Protein 1G2Q (pdb70)

GO terms:
  GO:0003999 adenine phosphoribosyltransferase activity (F, IDA)
  GO:0005634 nucleus (C, HDA)
  GO:0005737 cytoplasm (C, HDA)
  GO:0006168 adenine salvage (P, IMP)
  GO:0005515 protein binding (F, IPI)

CATH classification: 3.40.50.2020

Nearest PDB structures (foldseek):
  5vjn-assembly1_A  TM=9.675E-01  e=9.429E-33  Saccharomyces cerevisiae
  6fd6-assembly1_B  TM=9.262E-01  e=2.656E-20  Homo sapiens
  5znq-assembly1_B  TM=9.348E-01  e=4.347E-19  Yersinia pseudotuberculosis IP 32953
  4lza-assembly1_B  TM=9.382E-01  e=9.419E-19  Thermoanaerobacter pseudethanolicus ATCC 33223
  6hgq-assembly1_B  TM=9.095E-01  e=1.609E-18  Homo sapiens

InterPro domains:
  IPR000836 Phosphoribosyltransferase domain [PF00156] (33-151)
  IPR000836 Phosphoribosyltransferase domain [cd06223] (59-132)
  IPR005764 Adenine phosphoribosyl transferase [MF_00004] (10-180)
  IPR005764 Adenine phosphoribosyl transferase [TIGR01090] (10-179)
  IPR029057 Phosphoribosyltransferase-like [G3DSA:3.40.50.2020] (1-187)
  IPR029057 Phosphoribosyltransferase-like [SSF53271] (7-175)
  IPR050054 Uracil phosphoribosyltransferase/Adenine phosphoribosyltransferase [PTHR32315] (6-181)

Secondary structure (DSSP, 8-state):
-HHHHHHHHHHHH-EEETT-SSTT--EEE-HHHHHSHHHHHHHHHHHHHHHHHH-TTS---EEEEETTTHHHHHHHHHHHHT-EEEEEEETT-S-SSEEEEEEE-SS-EEEEEEETTSS-TT-EEEEEEEEESS-HHHHHHHHHHHHTT-EEEEEEEEEE---SS-----SS-EEE--/-HHHHHHHHHHHH-EEETT-SSTT--EEE-HHHHHSHHHHHHHHHHHHHHHHHH-TTS---EEEEETTTHHHHHHHHHHHHT-EEEEEEETTSS-SSEEEEEEE-SSSEEEEEEETTSS-TT-EEEEEEEEESS-HHHHHHHHHHHHTT-EEEEEEEEEE---SS-----SS-EEE--

Solvent-accessible surface area: 15739 Å² total; per-residue (Å²): 173,83,37,53,54,49,21,112,70,0,126,148,22,30,94,96,46,94,91,40,75,57,159,51,5,89,4,35,4,3,10,24,0,1,57,71,39,40,30,1,69,62,0,1,42,0,0,53,64,18,4,100,138,42,33,91,164,61,155,22,36,30,0,0,0,4,26,8,56,0,2,3,0,0,1,7,0,0,30,46,46,42,18,3,0,0,3,1,21,70,32,67,65,10,3,31,130,20,46,114,6,66,46,144,96,111,206,36,65,52,71,18,12,0,6,82,130,3,6,82,75,47,10,28,0,0,0,0,17,1,24,1,16,29,6,2,35,2,27,1,0,14,88,0,1,122,70,8,121,12,74,40,32,15,3,0,1,0,7,108,21,101,48,101,138,56,94,42,176,34,143,14,82,55,40,40,17,60,184,88,38,62,57,59,17,100,71,0,121,128,24,32,90,86,52,87,88,42,73,60,151,48,3,88,4,33,3,4,11,23,0,0,54,66,33,28,26,0,88,57,0,9,58,0,0,56,59,21,2,77,127,43,34,102,169,67,156,21,36,32,0,0,0,3,35,10,59,0,1,3,0,0,2,11,0,0,33,44,43,47,19,3,0,1,3,2,16,88,34,62,73,8,2,35,125,19,47,119,5,56,46,121,79,116,187,57,54,49,86,22,20,0,8,84,127,3,5,82,68,49,10,29,0,0,0,0,16,1,23,20,16,24,8,5,37,3,28,3,0,14,94,0,1,123,72,9,124,6,76,41,33,16,3,0,0,0,8,92,21,97,39,108,120,49,185,43,185,40,149,18,84,70,42,42,15,62

Structure (mmCIF, N/CA/C/O backbone):
data_1G2Q
#
_entry.id   1G2Q
#
_cell.length_a   42.661
_cell.length_b   45.767
_cell.length_c   53.883
_cell.angle_alpha   95.694
_cell.angle_beta   108.403
_cell.angle_gamma   109.585
#
_symmetry.space_group_name_H-M   'P 1'
#
loop_
_entity.id
_entity.type
_entity.pdbx_description
1 polymer 'ADENINE PHOSPHORIBOSYLTRANSFERASE 1'
2 water water
#
loop_
_atom_site.group_PDB
_atom_site.id
_atom_site.type_symbol
_atom_site.label_atom_id
_atom_site.label_alt_id
_atom_site.label_comp_id
_atom_site.label_asym_id
_atom_site.label_entity_id
_atom_site.label_seq_id
_atom_site.pdbx_PDB_ins_code
_atom_site.Cartn_x
_atom_site.Cartn_y
_atom_site.Cartn_z
_atom_site.occupancy
_atom_site.B_iso_or_equiv
_atom_site.auth_seq_id
_atom_site.auth_comp_id
_atom_site.auth_asym_id
_atom_site.auth_atom_id
_atom_site.pdbx_PDB_model_num
ATOM 1 N N . MET A 1 1 ? -8.518 -12.709 24.917 1.00 21.11 1 MET A N 1
ATOM 2 C CA . MET A 1 1 ? -8.861 -11.299 24.790 1.00 21.06 1 MET A CA 1
ATOM 3 C C . MET A 1 1 ? -8.959 -11.080 23.277 1.00 20.27 1 MET A C 1
ATOM 4 O O . MET A 1 1 ? -8.177 -11.648 22.517 1.00 19.33 1 MET A O 1
ATOM 9 N N . PRO A 1 2 ? -9.920 -10.262 22.819 1.00 19.55 2 PRO A N 1
ATOM 10 C CA . PRO A 1 2 ? -10.063 -10.024 21.380 1.00 19.23 2 PRO A CA 1
ATOM 11 C C . PRO A 1 2 ? -8.767 -9.794 20.603 1.00 18.57 2 PRO A C 1
ATOM 12 O O . PRO A 1 2 ? -8.498 -10.491 19.623 1.00 18.39 2 PRO A O 1
ATOM 16 N N . ILE A 1 3 ? -7.957 -8.835 21.039 1.00 18.06 3 ILE A N 1
ATOM 17 C CA . ILE A 1 3 ? -6.714 -8.546 20.332 1.00 17.71 3 ILE A CA 1
ATOM 18 C C . ILE A 1 3 ? -5.746 -9.733 20.366 1.00 17.79 3 ILE A C 1
ATOM 19 O O . ILE A 1 3 ? -4.925 -9.903 19.465 1.00 17.68 3 ILE A O 1
ATOM 24 N N . ALA A 1 4 ? -5.857 -10.564 21.397 1.00 17.53 4 ALA A N 1
ATOM 25 C CA . ALA A 1 4 ? -5.003 -11.740 21.512 1.00 17.78 4 ALA A CA 1
ATOM 26 C C . ALA A 1 4 ? -5.434 -12.774 20.472 1.00 17.85 4 ALA A C 1
ATOM 27 O O . ALA A 1 4 ? -4.594 -13.440 19.863 1.00 17.99 4 ALA A O 1
ATOM 29 N N . SER A 1 5 ? -6.744 -12.898 20.272 1.00 18.22 5 SER A N 1
ATOM 30 C CA . SER A 1 5 ? -7.285 -13.838 19.293 1.00 19.35 5 SER A CA 1
ATOM 31 C C . SER A 1 5 ? -6.847 -13.435 17.891 1.00 18.94 5 SER A C 1
ATOM 32 O O . SER A 1 5 ? -6.414 -14.272 17.105 1.00 19.51 5 SER A O 1
ATOM 35 N N . TYR A 1 6 ? -6.974 -12.149 17.583 1.00 18.68 6 TYR A N 1
ATOM 36 C CA . TYR A 1 6 ? -6.576 -11.642 16.273 1.00 18.42 6 TYR A CA 1
ATOM 37 C C . TYR A 1 6 ? -5.098 -11.924 16.015 1.00 18.56 6 TYR A C 1
ATOM 38 O O . TYR A 1 6 ? -4.727 -12.458 14.968 1.00 17.64 6 TYR A O 1
ATOM 47 N N . ALA A 1 7 ? -4.254 -11.553 16.971 1.00 17.69 7 ALA A N 1
ATOM 48 C CA . ALA A 1 7 ? -2.815 -11.744 16.833 1.00 18.61 7 ALA A CA 1
ATOM 49 C C . ALA A 1 7 ? -2.4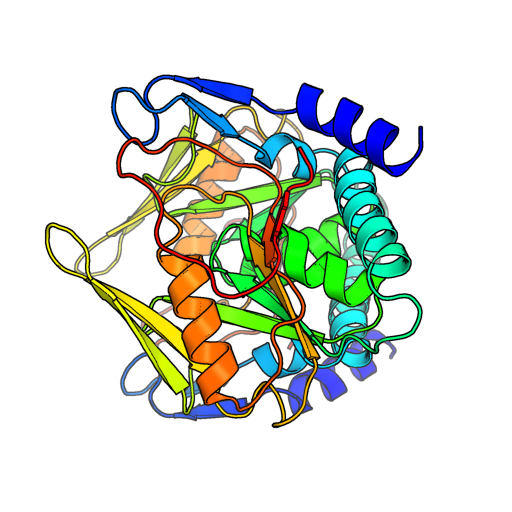17 -13.200 16.613 1.00 19.54 7 ALA A C 1
ATOM 50 O O . ALA A 1 7 ? -1.572 -13.500 15.766 1.00 19.23 7 ALA A O 1
ATOM 52 N N . GLN A 1 8 ? -3.017 -14.110 17.370 1.00 20.33 8 GLN A N 1
ATOM 53 C CA . GLN A 1 8 ? -2.672 -15.514 17.219 1.00 21.58 8 GLN A CA 1
ATOM 54 C C . GLN A 1 8 ? -3.042 -16.029 15.830 1.00 21.14 8 GLN A C 1
ATOM 55 O O . GLN A 1 8 ? -2.274 -16.764 15.215 1.00 21.84 8 GLN A O 1
ATOM 61 N N . GLU A 1 9 ? -4.207 -15.632 15.327 1.00 20.69 9 GLU A N 1
ATOM 62 C CA . GLU A 1 9 ? -4.643 -16.086 14.011 1.00 20.43 9 GLU A CA 1
ATOM 63 C C . GLU A 1 9 ? -3.799 -15.469 12.899 1.00 19.88 9 GLU A C 1
ATOM 64 O O . GLU A 1 9 ? -3.485 -16.125 11.905 1.00 19.88 9 GLU A O 1
ATOM 70 N N . LEU A 1 10 ? -3.425 -14.208 13.068 1.00 18.33 10 LEU A N 1
ATOM 71 C CA . LEU A 1 10 ? -2.613 -13.532 12.065 1.00 17.89 10 LEU A CA 1
ATOM 72 C C . LEU A 1 10 ? -1.206 -14.117 12.017 1.00 18.18 10 LEU A C 1
ATOM 73 O O . LEU A 1 10 ? -0.604 -14.225 10.947 1.00 17.44 10 LEU A O 1
ATOM 78 N N . LYS A 1 11 ? -0.682 -14.510 13.174 1.00 18.59 11 LYS A N 1
ATOM 79 C CA . LYS A 1 11 ? 0.658 -15.080 13.227 1.00 19.50 11 LYS A CA 1
ATOM 80 C C . LYS A 1 11 ? 0.727 -16.388 12.443 1.00 19.36 11 LYS A C 1
ATOM 81 O O . LYS A 1 11 ? 1.729 -16.678 11.790 1.00 19.07 11 LYS A O 1
ATOM 87 N N . LEU A 1 12 ? -0.349 -17.165 12.501 1.00 19.53 12 LEU A N 1
ATOM 88 C CA . LEU A 1 12 ? -0.415 -18.444 11.801 1.00 19.87 12 LEU A CA 1
ATOM 89 C C . LEU A 1 12 ? -0.467 -18.285 10.285 1.00 19.52 12 LEU A C 1
ATOM 90 O O . LEU A 1 12 ? -0.162 -19.223 9.547 1.00 19.94 12 LEU A O 1
ATOM 95 N N . ALA A 1 13 ? -0.856 -17.098 9.824 1.00 18.45 13 ALA A N 1
ATOM 96 C CA . ALA A 1 13 ? -0.944 -16.825 8.392 1.00 18.12 13 ALA A CA 1
ATOM 97 C C . ALA A 1 13 ? 0.409 -16.431 7.798 1.00 17.79 13 ALA A C 1
ATOM 98 O O . ALA A 1 13 ? 0.588 -16.453 6.580 1.00 17.49 13 ALA A O 1
ATOM 100 N N . LEU A 1 14 ? 1.361 -16.075 8.656 1.00 17.41 14 LEU A N 1
ATOM 101 C CA . LEU A 1 14 ? 2.692 -15.686 8.199 1.00 17.47 14 LEU A CA 1
ATOM 102 C C . LEU A 1 14 ? 3.434 -16.878 7.604 1.00 17.77 14 LEU A C 1
ATOM 103 O O . LEU A 1 14 ? 3.232 -18.015 8.020 1.00 18.37 14 LEU A O 1
ATOM 108 N N . HIS A 1 15 ? 4.293 -16.611 6.626 1.00 17.85 15 HIS A N 1
ATOM 109 C CA . HIS A 1 15 ? 5.071 -17.662 5.982 1.00 18.02 15 HIS A CA 1
ATOM 110 C C . HIS A 1 15 ? 6.555 -17.334 6.171 1.00 17.75 15 HIS A C 1
ATOM 111 O O . HIS A 1 15 ? 6.988 -16.218 5.895 1.00 16.46 15 HIS A O 1
ATOM 118 N N . GLN A 1 16 ? 7.326 -18.307 6.650 1.00 18.04 16 GLN A N 1
ATOM 119 C CA . GLN A 1 16 ? 8.757 -18.115 6.898 1.00 18.27 16 GLN A CA 1
ATOM 120 C C . GLN A 1 16 ? 9.642 -18.380 5.693 1.00 18.06 16 GLN A C 1
ATOM 121 O O . GLN A 1 16 ? 9.403 -19.319 4.931 1.00 18.09 16 GLN A O 1
ATOM 127 N N . TYR A 1 17 ? 10.684 -17.566 5.551 1.00 17.21 17 TYR A N 1
ATOM 128 C CA . TYR A 1 17 ? 11.638 -17.712 4.459 1.00 17.12 17 TYR A CA 1
ATOM 129 C C . TYR A 1 17 ? 13.060 -17.475 4.943 1.00 17.29 17 TYR A C 1
ATOM 130 O O . TYR A 1 17 ? 13.476 -16.338 5.165 1.00 18.31 17 TYR A O 1
ATOM 139 N N . PRO A 1 18 ? 13.828 -18.554 5.120 1.00 16.77 18 PRO A N 1
ATOM 140 C CA . PRO A 1 18 ? 15.210 -18.422 5.581 1.00 17.12 18 PRO A CA 1
ATOM 141 C C . PRO A 1 18 ? 16.073 -17.635 4.601 1.00 17.19 18 PRO A C 1
ATOM 142 O O . PRO A 1 18 ? 15.860 -17.681 3.387 1.00 17.63 18 PRO A O 1
ATOM 146 N N . ASN A 1 19 ? 17.045 -16.908 5.138 1.00 17.21 19 ASN A N 1
ATOM 147 C CA . ASN A 1 19 ? 17.985 -16.148 4.330 1.00 17.79 19 ASN A CA 1
ATOM 148 C C . ASN A 1 19 ? 17.371 -15.185 3.322 1.00 17.55 19 ASN A C 1
ATOM 149 O O . ASN A 1 19 ? 17.764 -15.158 2.157 1.00 17.30 19 ASN A O 1
ATOM 154 N N . PHE A 1 20 ? 16.414 -14.390 3.784 1.00 18.06 20 PHE A N 1
ATOM 155 C CA . PHE A 1 20 ? 15.749 -13.403 2.941 1.00 18.79 20 PHE A CA 1
ATOM 156 C C . PHE A 1 20 ? 15.510 -12.163 3.800 1.00 19.19 20 PHE A C 1
ATOM 157 O O . PHE A 1 20 ? 15.039 -12.273 4.930 1.00 19.30 20 PHE A O 1
ATOM 165 N N . PRO A 1 21 ? 15.805 -10.965 3.270 1.00 20.47 21 PRO A N 1
ATOM 166 C CA . PRO A 1 21 ? 16.339 -10.662 1.937 1.00 21.15 21 PRO A CA 1
ATOM 167 C C . PRO A 1 21 ? 17.819 -10.981 1.732 1.00 21.80 21 PRO A C 1
ATOM 168 O O . PRO A 1 21 ? 18.325 -10.891 0.612 1.00 22.95 21 PRO A O 1
ATOM 172 N N . SER A 1 22 ? 18.514 -11.334 2.808 1.00 22.27 22 SER A N 1
ATOM 173 C CA . SER A 1 22 ? 19.929 -11.667 2.714 1.00 22.32 22 SER A CA 1
ATOM 174 C C . SER A 1 22 ? 20.282 -12.801 3.672 1.00 22.22 22 SER A C 1
ATOM 175 O O . SER A 1 22 ? 19.528 -13.108 4.593 1.00 21.97 22 SER A O 1
ATOM 178 N N . GLU A 1 23 ? 21.438 -13.416 3.449 1.00 23.78 23 GLU A N 1
ATOM 179 C CA . GLU A 1 23 ? 21.887 -14.537 4.268 1.00 23.78 23 GLU A CA 1
ATOM 180 C C . GLU A 1 23 ? 21.881 -14.259 5.771 1.00 23.53 23 GLU A C 1
ATOM 181 O O . GLU A 1 23 ? 22.398 -13.239 6.229 1.00 22.88 23 GLU A O 1
ATOM 187 N N . GLY A 1 24 ? 21.280 -15.173 6.528 1.00 22.06 24 GLY A N 1
ATOM 188 C CA . GLY A 1 24 ? 21.217 -15.033 7.973 1.00 21.84 24 GLY A CA 1
ATOM 189 C C . GLY A 1 24 ? 19.928 -14.445 8.519 1.00 21.48 24 GLY A C 1
ATOM 190 O O . GLY A 1 24 ? 19.628 -14.591 9.703 1.00 22.31 24 GLY A O 1
ATOM 191 N N . ILE A 1 25 ? 19.155 -13.783 7.665 1.00 21.12 25 ILE A N 1
ATOM 192 C CA . ILE A 1 25 ? 17.903 -13.176 8.102 1.00 20.64 25 ILE A CA 1
ATOM 193 C C . ILE A 1 25 ? 16.709 -14.107 7.903 1.00 20.16 25 ILE A C 1
ATOM 194 O O . ILE A 1 25 ? 16.475 -14.595 6.798 1.00 20.43 25 ILE A O 1
ATOM 199 N N . LEU A 1 26 ? 15.965 -14.361 8.976 1.00 19.76 26 LEU A N 1
ATOM 200 C CA . LEU A 1 26 ? 14.783 -15.212 8.887 1.00 18.98 26 LEU A CA 1
ATOM 201 C C . LEU A 1 26 ? 13.586 -14.297 8.654 1.00 18.55 26 LEU A C 1
ATOM 202 O O . LEU A 1 26 ? 13.144 -13.587 9.558 1.00 19.15 26 LEU A O 1
ATOM 207 N N . PHE A 1 27 ? 13.068 -14.327 7.433 1.00 17.35 27 PHE A N 1
ATOM 208 C CA . PHE A 1 27 ? 11.952 -13.474 7.045 1.00 16.39 27 PHE A CA 1
ATOM 209 C C . PHE A 1 27 ? 10.586 -14.072 7.352 1.00 16.20 27 PHE A C 1
ATOM 210 O O . PHE A 1 27 ? 10.413 -15.291 7.360 1.00 16.64 27 PHE A O 1
ATOM 218 N N . GLU A 1 28 ? 9.622 -13.193 7.613 1.00 15.16 28 GLU A N 1
ATOM 219 C CA . GLU A 1 28 ? 8.240 -13.586 7.861 1.00 15.00 28 GLU A CA 1
ATOM 220 C C . GLU A 1 28 ? 7.401 -12.747 6.899 1.00 14.65 28 GLU A C 1
ATOM 221 O O . GLU A 1 28 ? 7.387 -11.522 6.977 1.00 14.87 28 GLU A O 1
ATOM 227 N N . ASP A 1 29 ? 6.717 -13.423 5.981 1.00 13.26 29 ASP A N 1
ATOM 228 C CA . ASP A 1 29 ? 5.892 -12.767 4.967 1.00 12.98 29 ASP A CA 1
ATOM 229 C C . ASP A 1 29 ? 4.446 -12.597 5.417 1.00 12.43 29 ASP A C 1
ATOM 230 O O . ASP A 1 29 ? 3.761 -13.590 5.687 1.00 12.25 29 ASP A O 1
ATOM 235 N N . PHE A 1 30 ? 3.981 -11.347 5.497 1.00 12.33 30 PHE A N 1
ATOM 236 C CA . PHE A 1 30 ? 2.607 -11.092 5.917 1.00 11.88 30 PHE A CA 1
ATOM 237 C C . PHE A 1 30 ? 1.622 -10.995 4.753 1.00 11.79 30 PHE A C 1
ATOM 238 O O . PHE A 1 30 ? 0.427 -10.826 4.959 1.00 12.10 30 PHE A O 1
ATOM 246 N N . LEU A 1 31 ? 2.117 -11.134 3.528 1.00 12.02 31 LEU A N 1
ATOM 247 C CA . LEU A 1 31 ? 1.237 -11.022 2.370 1.00 11.29 31 LEU A CA 1
ATOM 248 C C . LEU A 1 31 ? 0.028 -11.964 2.345 1.00 12.11 31 LEU A C 1
ATOM 249 O O . LEU A 1 31 ? -1.029 -11.584 1.847 1.00 12.16 31 LEU A O 1
ATOM 254 N N . PRO A 1 32 ? 0.152 -13.197 2.882 1.00 12.20 32 PRO A N 1
ATOM 255 C CA . PRO A 1 32 ? -1.030 -14.069 2.849 1.00 12.31 32 PRO A CA 1
ATOM 256 C C . PRO A 1 32 ? -2.246 -13.454 3.560 1.00 12.85 32 PRO A C 1
ATOM 257 O O . PRO A 1 32 ? -3.398 -13.774 3.246 1.00 13.32 32 PRO A O 1
ATOM 261 N N . ILE A 1 33 ? -1.991 -12.572 4.518 1.00 12.71 33 ILE A N 1
ATOM 262 C CA . ILE A 1 33 ? -3.076 -11.928 5.250 1.00 13.27 33 ILE A CA 1
ATOM 263 C C . ILE A 1 33 ? -4.001 -11.138 4.316 1.00 12.99 33 ILE A C 1
ATOM 264 O O . ILE A 1 33 ? -5.223 -11.192 4.445 1.00 13.66 33 ILE A O 1
ATOM 269 N N . PHE A 1 34 ? -3.419 -10.416 3.364 1.00 12.93 34 PHE A N 1
ATOM 270 C CA . PHE A 1 34 ? -4.218 -9.605 2.451 1.00 12.51 34 PHE A CA 1
ATOM 271 C C . PHE A 1 34 ? -5.010 -10.399 1.423 1.00 13.32 34 PHE A C 1
ATOM 272 O O . PHE A 1 34 ? -5.953 -9.878 0.822 1.00 13.50 34 PHE A O 1
ATOM 280 N N . ARG A 1 35 ? -4.625 -11.656 1.225 1.00 13.20 35 ARG A N 1
ATOM 281 C CA . ARG A 1 35 ? -5.302 -12.526 0.264 1.00 15.02 35 ARG A CA 1
ATOM 282 C C . ARG A 1 35 ? -6.672 -12.964 0.756 1.00 15.44 35 ARG A C 1
ATOM 283 O O . ARG A 1 35 ? -7.521 -13.374 -0.040 1.00 15.25 35 ARG A O 1
ATOM 291 N N . ASN A 1 36 ? -6.876 -12.889 2.068 1.00 15.97 36 ASN A N 1
ATOM 292 C CA . ASN A 1 36 ? -8.128 -13.301 2.698 1.00 16.72 36 ASN A CA 1
ATOM 293 C C . ASN A 1 36 ? -8.768 -12.093 3.380 1.00 16.48 36 ASN A C 1
ATOM 294 O O . ASN A 1 36 ? -8.255 -11.601 4.381 1.00 16.20 36 ASN A O 1
ATOM 299 N N . PRO A 1 37 ? -9.900 -11.601 2.846 1.00 16.51 37 PRO A N 1
ATOM 300 C CA . PRO A 1 37 ? -10.560 -10.436 3.446 1.00 16.63 37 PRO A CA 1
ATOM 301 C C . PRO A 1 37 ? -10.905 -10.585 4.923 1.00 17.05 37 PRO A C 1
ATOM 302 O O . PRO A 1 37 ? -10.879 -9.610 5.674 1.00 16.22 37 PRO A O 1
ATOM 306 N N . GLY A 1 38 ? -11.226 -11.804 5.338 1.00 17.16 38 GLY A N 1
ATOM 307 C CA . GLY A 1 38 ? -11.541 -12.031 6.734 1.00 17.10 38 GLY A CA 1
ATOM 308 C C . GLY A 1 38 ? -10.328 -11.784 7.616 1.00 16.77 38 GLY A C 1
ATOM 309 O O . GLY A 1 38 ? -10.440 -11.179 8.684 1.00 17.33 38 GLY A O 1
ATOM 310 N N . LEU A 1 39 ? -9.164 -12.255 7.175 1.00 16.82 39 LEU A N 1
ATOM 311 C CA . LEU A 1 39 ? -7.924 -12.068 7.930 1.00 16.93 39 LEU A CA 1
ATOM 312 C C . LEU A 1 39 ? -7.474 -10.613 7.867 1.00 16.25 39 LEU A C 1
ATOM 313 O O . LEU A 1 39 ? -7.053 -10.032 8.873 1.00 15.45 39 LEU A O 1
ATOM 318 N N . PHE A 1 40 ? -7.554 -10.029 6.676 1.00 15.36 40 PHE A N 1
ATOM 319 C CA . PHE A 1 40 ? -7.162 -8.640 6.478 1.00 15.20 40 PHE A CA 1
ATOM 320 C C . PHE A 1 40 ? -7.959 -7.767 7.451 1.00 15.10 40 PHE A C 1
ATOM 321 O O . PHE A 1 40 ? -7.396 -6.914 8.137 1.00 14.29 40 PHE A O 1
ATOM 329 N N . GLN A 1 41 ? -9.268 -7.991 7.539 1.00 15.36 41 GLN A N 1
ATOM 330 C CA . GLN A 1 41 ? -10.074 -7.190 8.450 1.00 16.36 41 GLN A CA 1
ATOM 331 C C . GLN A 1 41 ? -9.637 -7.377 9.906 1.00 16.57 41 GLN A C 1
ATOM 332 O O . GLN A 1 41 ? -9.688 -6.433 10.695 1.00 16.91 41 GLN A O 1
ATOM 338 N N . LYS A 1 42 ? -9.192 -8.580 10.266 1.00 17.09 42 LYS A N 1
ATOM 339 C CA . LYS A 1 42 ? -8.740 -8.822 11.637 1.00 16.93 42 LYS A CA 1
ATOM 340 C C . LYS A 1 42 ? -7.466 -8.031 11.935 1.00 16.66 42 LYS A C 1
ATOM 341 O O . LYS A 1 42 ? -7.239 -7.624 13.067 1.00 17.33 42 LYS A O 1
ATOM 347 N N . LEU A 1 43 ? -6.634 -7.821 10.917 1.00 15.65 43 LEU A N 1
ATOM 348 C CA . LEU A 1 43 ? -5.407 -7.044 11.089 1.00 15.29 43 LEU A CA 1
ATOM 349 C C . LEU A 1 43 ? -5.801 -5.602 11.409 1.00 15.07 43 LEU A C 1
ATOM 350 O O . LEU A 1 43 ? -5.238 -4.972 12.305 1.00 14.77 43 LEU A O 1
ATOM 355 N N . ILE A 1 44 ? -6.770 -5.083 10.659 1.00 14.54 44 ILE A N 1
ATOM 356 C CA . ILE A 1 44 ? -7.247 -3.724 10.865 1.00 14.72 44 ILE A CA 1
ATOM 357 C C . ILE A 1 44 ? -7.900 -3.604 12.238 1.00 15.27 44 ILE A C 1
ATOM 358 O O . ILE A 1 44 ? -7.647 -2.648 12.962 1.00 14.78 44 ILE A O 1
ATOM 363 N N . ASP A 1 45 ? -8.729 -4.580 12.597 1.00 16.09 45 ASP A N 1
ATOM 364 C CA . ASP A 1 45 ? -9.399 -4.545 13.894 1.00 16.57 45 ASP A CA 1
ATOM 365 C C . ASP A 1 45 ? -8.389 -4.596 15.034 1.00 16.33 45 ASP A C 1
ATOM 366 O O . ASP A 1 45 ? -8.591 -3.978 16.083 1.00 16.15 45 ASP A O 1
ATOM 371 N N . ALA A 1 46 ? -7.304 -5.338 14.841 1.00 15.66 46 ALA A N 1
ATOM 372 C CA . ALA A 1 46 ? -6.282 -5.437 15.874 1.00 15.60 46 ALA A CA 1
ATOM 373 C C . ALA A 1 46 ? -5.623 -4.082 16.118 1.00 15.67 46 ALA A C 1
ATOM 374 O O . ALA A 1 46 ? -5.436 -3.670 17.262 1.00 16.00 46 ALA A O 1
ATOM 376 N N . PHE A 1 47 ? -5.262 -3.381 15.048 1.00 15.47 47 PHE A N 1
ATOM 377 C CA . PHE A 1 47 ? -4.637 -2.078 15.215 1.00 15.36 47 PHE A CA 1
ATOM 378 C C . PHE A 1 47 ? -5.629 -1.058 15.768 1.00 15.93 47 PHE A C 1
ATOM 379 O O . PHE A 1 47 ? -5.249 -0.173 16.532 1.00 15.55 47 PHE A O 1
ATOM 387 N N . LYS A 1 48 ? -6.895 -1.179 15.383 1.00 16.96 48 LYS A N 1
ATOM 388 C CA . LYS A 1 48 ? -7.915 -0.261 15.873 1.00 18.04 48 LYS A CA 1
ATOM 389 C C . LYS A 1 48 ? -8.081 -0.453 17.373 1.00 18.36 48 LYS A C 1
ATOM 390 O O . LYS A 1 48 ? -8.145 0.514 18.129 1.00 18.62 48 LYS A O 1
ATOM 396 N N . LEU A 1 49 ? -8.128 -1.710 17.800 1.00 18.69 49 LEU A N 1
ATOM 397 C CA . LEU A 1 49 ? -8.289 -2.023 19.215 1.00 19.13 49 LEU A CA 1
ATOM 398 C C . LEU A 1 49 ? -7.118 -1.433 20.001 1.00 18.78 49 LEU A C 1
ATOM 399 O O . LEU A 1 49 ? -7.309 -0.857 21.074 1.00 19.31 49 LEU A O 1
ATOM 404 N N . HIS A 1 50 ? -5.907 -1.562 19.468 1.00 18.23 50 HIS A N 1
ATOM 405 C CA . HIS A 1 50 ? -4.741 -1.018 20.148 1.00 18.14 50 HIS A CA 1
ATOM 406 C C . HIS A 1 50 ? -4.808 0.497 20.299 1.00 18.64 50 HIS A C 1
ATOM 407 O O . HIS A 1 50 ? -4.588 1.030 21.382 1.00 18.24 50 HIS A O 1
ATOM 414 N N . LEU A 1 51 ? -5.095 1.191 19.203 1.00 18.90 51 LEU A N 1
ATOM 415 C CA . LEU A 1 51 ? -5.157 2.645 19.239 1.00 19.79 51 LEU A CA 1
ATOM 416 C C . LEU A 1 51 ? -6.283 3.185 20.112 1.00 20.74 51 LEU A C 1
ATOM 417 O O . LEU A 1 51 ? -6.145 4.245 20.720 1.00 21.01 51 LEU A O 1
ATOM 422 N N . GLU A 1 52 ? -7.394 2.460 20.177 1.00 21.51 52 GLU A N 1
ATOM 423 C CA . GLU A 1 52 ? -8.524 2.901 20.987 1.00 23.22 52 GLU A CA 1
ATOM 424 C C . GLU A 1 52 ? -8.169 2.820 22.466 1.00 23.40 52 GLU A C 1
ATOM 425 O O . GLU A 1 52 ? -8.664 3.602 23.280 1.00 23.46 52 GLU A O 1
ATOM 431 N N . GLU A 1 53 ? -7.295 1.881 22.804 1.00 23.37 53 GLU A N 1
ATOM 432 C CA . GLU A 1 53 ? -6.867 1.697 24.183 1.00 23.86 53 GLU A CA 1
ATOM 433 C C . GLU A 1 53 ? -5.700 2.620 24.515 1.00 23.27 53 GLU A C 1
ATOM 434 O O . GLU A 1 53 ? -5.608 3.144 25.620 1.00 23.44 53 GLU A O 1
ATOM 440 N N . ALA A 1 54 ? -4.816 2.827 23.544 1.00 22.02 54 ALA A N 1
ATOM 441 C CA . ALA A 1 54 ? -3.636 3.659 23.740 1.00 21.53 54 ALA A CA 1
ATOM 442 C C . ALA A 1 54 ? -3.889 5.165 23.716 1.00 21.25 54 ALA A C 1
ATOM 443 O O . ALA A 1 54 ? -3.196 5.921 24.398 1.00 21.45 54 ALA A O 1
ATOM 445 N N . PHE A 1 55 ? -4.871 5.606 22.937 1.00 21.31 55 PHE A N 1
ATOM 446 C CA . PHE A 1 55 ? -5.163 7.033 22.840 1.00 21.96 55 PHE A CA 1
ATOM 447 C C . PHE A 1 55 ? -6.653 7.350 22.927 1.00 23.30 55 PHE A C 1
ATOM 448 O O . PHE A 1 55 ? -7.247 7.884 21.992 1.00 23.65 55 PHE A O 1
ATOM 456 N N . PRO A 1 56 ? -7.274 7.038 24.074 1.00 24.32 56 PRO A N 1
ATOM 457 C CA . PRO A 1 56 ? -8.700 7.277 24.313 1.00 25.48 56 PRO A CA 1
ATOM 458 C C . PRO A 1 56 ? -9.085 8.752 24.260 1.00 26.23 56 PRO A C 1
ATOM 459 O O . PRO A 1 56 ? -10.090 9.117 23.651 1.00 26.82 56 PRO A O 1
ATOM 463 N N . GLU A 1 57 ? -8.280 9.590 24.904 1.00 27.49 57 GLU A N 1
ATOM 464 C CA . GLU A 1 57 ? -8.546 11.022 24.961 1.00 28.71 57 GLU A CA 1
ATOM 465 C C . GLU A 1 57 ? -7.595 11.836 24.088 1.00 28.46 57 GLU A C 1
ATOM 466 O O . GLU A 1 57 ? -7.309 12.997 24.386 1.00 28.75 57 GLU A O 1
ATOM 472 N N . VAL A 1 58 ? -7.104 11.229 23.014 1.00 28.06 58 VAL A N 1
ATOM 473 C CA . VAL A 1 58 ? -6.192 11.919 22.109 1.00 27.29 58 VAL A CA 1
ATOM 474 C C . VAL A 1 58 ? -6.654 11.722 20.673 1.00 26.57 58 VAL A C 1
ATOM 475 O O . VAL A 1 58 ? -6.828 10.592 20.218 1.00 26.78 58 VAL A O 1
ATOM 479 N N . LYS A 1 59 ? -6.854 12.826 19.963 1.00 25.58 59 LYS A N 1
ATOM 480 C CA . LYS A 1 59 ? -7.302 12.767 18.578 1.00 24.47 59 LYS A CA 1
ATOM 481 C C . LYS A 1 59 ? -6.158 12.426 17.632 1.00 23.11 59 LYS A C 1
ATOM 482 O O . LYS A 1 59 ? -5.100 13.048 17.675 1.00 23.21 59 LYS A O 1
ATOM 488 N N . ILE A 1 60 ? -6.366 11.420 16.792 1.00 21.30 60 ILE A N 1
ATOM 489 C CA . ILE A 1 60 ? -5.353 11.039 15.816 1.00 19.89 60 ILE A CA 1
ATOM 490 C C . ILE A 1 60 ? -5.772 11.718 14.520 1.00 18.82 60 ILE A C 1
ATOM 491 O O . ILE A 1 60 ? -6.908 11.567 14.081 1.00 19.04 60 ILE A O 1
ATOM 496 N N . ASP A 1 61 ? -4.858 12.468 13.913 1.00 17.92 61 ASP A N 1
ATOM 497 C CA . ASP A 1 61 ? -5.173 13.178 12.680 1.00 16.80 61 ASP A CA 1
ATOM 498 C C . ASP A 1 61 ? -4.747 12.437 11.419 1.00 16.09 61 ASP A C 1
ATOM 499 O O . ASP A 1 61 ? -5.466 12.452 10.415 1.00 15.08 61 ASP A O 1
ATOM 504 N N . TYR A 1 62 ? -3.587 11.791 11.473 1.00 15.17 62 TYR A N 1
ATOM 505 C CA . TYR A 1 62 ? -3.081 11.057 10.320 1.00 15.05 62 TYR A CA 1
ATOM 506 C C . TYR A 1 62 ? -2.304 9.801 10.635 1.00 14.91 62 TYR A C 1
ATOM 507 O O . TYR A 1 62 ? -1.667 9.676 11.679 1.00 15.01 62 TYR A O 1
ATOM 516 N N . ILE A 1 63 ? -2.362 8.873 9.687 1.00 13.78 63 ILE A N 1
ATOM 517 C CA . ILE A 1 63 ? -1.592 7.651 9.740 1.00 13.48 63 ILE A CA 1
ATOM 518 C C . ILE A 1 63 ? -0.546 7.933 8.666 1.00 12.73 63 ILE A C 1
ATOM 519 O O . ILE A 1 63 ? -0.895 8.313 7.543 1.00 13.37 63 ILE A O 1
ATOM 524 N N . VAL A 1 64 ? 0.727 7.797 9.013 1.00 12.44 64 VAL A N 1
ATOM 525 C CA . VAL A 1 64 ? 1.797 8.013 8.042 1.00 11.76 64 VAL A CA 1
ATOM 526 C C . VAL A 1 64 ? 2.394 6.644 7.753 1.00 11.55 64 VAL A C 1
ATOM 527 O O . VAL A 1 64 ? 2.926 5.989 8.648 1.00 11.68 64 VAL A O 1
ATOM 531 N N . GLY A 1 65 ? 2.293 6.197 6.501 1.00 11.34 65 GLY A N 1
ATOM 532 C CA . GLY A 1 65 ? 2.809 4.883 6.156 1.00 11.66 65 GLY A CA 1
ATOM 533 C C . GLY A 1 65 ? 4.109 4.906 5.383 1.00 11.97 65 GLY A C 1
ATOM 534 O O . GLY A 1 65 ? 4.304 5.768 4.528 1.00 11.69 65 GLY A O 1
ATOM 535 N N . LEU A 1 66 ? 5.000 3.963 5.680 1.00 12.42 66 LEU A N 1
ATOM 536 C CA . LEU A 1 66 ? 6.289 3.900 4.995 1.00 13.20 66 LEU A CA 1
ATOM 537 C C . LEU A 1 66 ? 6.227 3.054 3.719 1.00 13.05 66 LEU A C 1
ATOM 538 O O . LEU A 1 66 ? 5.603 1.988 3.702 1.00 12.75 66 LEU A O 1
ATOM 543 N N . GLU A 1 67 ? 6.865 3.539 2.654 1.00 15.87 67 GLU A N 1
ATOM 544 C CA . GLU A 1 67 ? 6.893 2.836 1.380 1.00 16.58 67 GLU A CA 1
ATOM 545 C C . GLU A 1 67 ? 7.701 1.546 1.513 1.00 16.71 67 GLU A C 1
ATOM 546 O O . GLU A 1 67 ? 8.811 1.567 2.039 1.00 18.31 67 GLU A O 1
ATOM 552 N N . SER A 1 68 ? 7.151 0.429 1.043 1.00 15.48 68 SER A N 1
ATOM 553 C CA . SER A 1 68 ? 5.832 0.403 0.430 1.00 15.77 68 SER A CA 1
ATOM 554 C C . SER A 1 68 ? 4.932 -0.599 1.161 1.00 14.13 68 SER A C 1
ATOM 555 O O . SER A 1 68 ? 3.726 -0.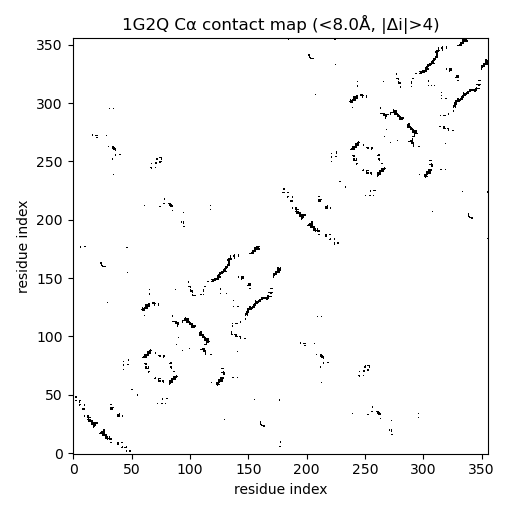648 0.935 1.00 12.58 68 SER A O 1
ATOM 558 N N . ARG A 1 69 ? 5.506 -1.380 2.077 1.00 13.21 69 ARG A N 1
ATOM 559 C CA . ARG A 1 69 ? 4.698 -2.341 2.827 1.00 12.34 69 ARG A CA 1
ATOM 560 C C . ARG A 1 69 ? 3.725 -1.635 3.769 1.00 12.17 69 ARG A C 1
ATOM 561 O O . ARG A 1 69 ? 2.648 -2.156 4.065 1.00 11.98 69 ARG A O 1
ATOM 569 N N . GLY A 1 70 ? 4.096 -0.440 4.222 1.00 11.81 70 GLY A N 1
ATOM 570 C CA . GLY A 1 70 ? 3.210 0.325 5.080 1.00 11.72 70 GLY A CA 1
ATOM 571 C C . GLY A 1 70 ? 2.010 0.830 4.286 1.00 11.93 70 GLY A C 1
ATOM 572 O O . GLY A 1 70 ? 0.985 1.203 4.856 1.00 12.13 70 GLY A O 1
ATOM 573 N N . PHE A 1 71 ? 2.150 0.860 2.961 1.00 11.14 71 PHE A N 1
ATOM 574 C CA . PHE A 1 71 ? 1.073 1.303 2.077 1.00 11.68 71 PHE A CA 1
ATOM 575 C C . PHE A 1 71 ? 0.001 0.232 1.964 1.00 11.71 71 PHE A C 1
ATOM 576 O O . PHE A 1 71 ? -1.128 0.522 1.581 1.00 12.04 71 PHE A O 1
ATOM 584 N N . LEU A 1 72 ? 0.361 -1.011 2.274 1.00 11.78 72 LEU A N 1
ATOM 585 C CA . LEU A 1 72 ? -0.581 -2.109 2.159 1.00 11.66 72 LEU A CA 1
ATOM 586 C C . LEU A 1 72 ? -1.708 -2.086 3.187 1.00 11.67 72 LEU A C 1
ATOM 587 O O . LEU A 1 72 ? -2.834 -2.465 2.875 1.00 11.90 72 LEU A O 1
ATOM 592 N N . PHE A 1 73 ? -1.425 -1.625 4.403 1.00 11.48 73 PHE A N 1
ATOM 593 C CA . PHE A 1 73 ? -2.469 -1.583 5.426 1.00 10.87 73 PHE A CA 1
ATOM 594 C C . PHE A 1 73 ? -2.679 -0.205 6.052 1.00 11.85 73 PHE A C 1
ATOM 595 O O . PHE A 1 73 ? -3.721 0.048 6.660 1.00 11.61 73 PHE A O 1
ATOM 603 N N . GLY A 1 74 ? -1.698 0.684 5.902 1.00 11.39 74 GLY A N 1
ATOM 604 C CA . GLY A 1 74 ? -1.810 2.016 6.477 1.00 11.46 74 GLY A CA 1
ATOM 605 C C . GLY A 1 74 ? -3.019 2.801 5.994 1.00 11.44 74 GLY A C 1
ATOM 606 O O . GLY A 1 74 ? -3.777 3.350 6.803 1.00 10.87 74 GLY A O 1
ATOM 607 N N . PRO A 1 75 ? -3.215 2.907 4.671 1.00 10.72 75 PRO A N 1
ATOM 608 C CA . PRO A 1 75 ? -4.371 3.650 4.158 1.00 10.81 75 PRO A CA 1
ATOM 609 C C . PRO A 1 75 ? -5.683 3.029 4.635 1.00 11.14 75 PRO A C 1
ATOM 610 O O . PRO A 1 75 ? -6.605 3.739 5.023 1.00 11.29 75 PRO A O 1
ATOM 614 N N . THR A 1 76 ? -5.751 1.698 4.608 1.00 11.46 76 THR A N 1
ATOM 615 C CA . THR A 1 76 ? -6.946 0.977 5.038 1.00 11.83 76 THR A CA 1
ATOM 616 C C . THR A 1 76 ? -7.259 1.296 6.502 1.00 11.64 76 THR A C 1
ATOM 617 O O . THR A 1 76 ? -8.404 1.583 6.855 1.00 11.80 76 THR A O 1
ATOM 621 N N . LEU A 1 77 ? -6.237 1.248 7.348 1.00 11.74 77 LEU A N 1
ATOM 622 C CA . LEU A 1 77 ? -6.410 1.559 8.763 1.00 11.85 77 LEU A CA 1
ATOM 623 C C . 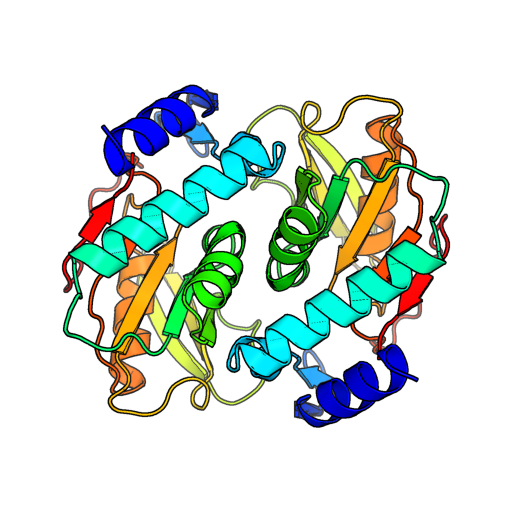LEU A 1 77 ? -6.885 3.000 8.928 1.00 12.56 77 LEU A C 1
ATOM 624 O O . LEU A 1 77 ? -7.782 3.282 9.723 1.00 12.74 77 LEU A O 1
ATOM 629 N N . ALA A 1 78 ? -6.283 3.908 8.165 1.00 12.21 78 ALA A N 1
ATOM 630 C CA . ALA A 1 78 ? -6.634 5.322 8.229 1.00 12.83 78 ALA A CA 1
ATOM 631 C C . ALA A 1 78 ? -8.113 5.532 7.936 1.00 13.49 78 ALA A C 1
ATOM 632 O O . ALA A 1 78 ? -8.821 6.186 8.703 1.00 13.54 78 ALA A O 1
ATOM 634 N N . LEU A 1 79 ? -8.578 4.973 6.825 1.00 13.40 79 LEU A N 1
ATOM 635 C CA . LEU A 1 79 ? -9.971 5.138 6.447 1.00 14.12 79 LEU A CA 1
ATOM 636 C C . LEU A 1 79 ? -10.889 4.505 7.486 1.00 14.59 79 LEU A C 1
ATOM 637 O O . LEU A 1 79 ? -11.954 5.051 7.787 1.00 15.21 79 LEU A O 1
ATOM 642 N N . ALA A 1 80 ? -10.480 3.369 8.045 1.00 14.81 80 ALA A N 1
ATOM 643 C CA . ALA A 1 80 ? -11.290 2.691 9.056 1.00 15.10 80 ALA A CA 1
ATOM 644 C C . ALA A 1 80 ? -11.417 3.538 10.322 1.00 16.00 80 ALA A C 1
ATOM 645 O O . ALA A 1 80 ? -12.435 3.486 11.013 1.00 16.70 80 ALA A O 1
ATOM 647 N N . LEU A 1 81 ? -10.378 4.310 10.624 1.00 16.48 81 LEU A N 1
ATOM 648 C CA . LEU A 1 81 ? -10.372 5.174 11.800 1.00 16.37 81 LEU A CA 1
ATOM 649 C C . LEU A 1 81 ? -11.030 6.511 11.504 1.00 16.81 81 LEU A C 1
ATOM 650 O O . LEU A 1 81 ? -11.344 7.273 12.419 1.00 17.54 81 LEU A O 1
ATOM 655 N N . GLY A 1 82 ? -11.214 6.802 10.222 1.00 16.48 82 GLY A N 1
ATOM 656 C CA . GLY A 1 82 ? -11.821 8.059 9.830 1.00 16.26 82 GLY A CA 1
ATOM 657 C C . GLY A 1 82 ? -10.828 9.203 9.878 1.00 15.89 82 GLY A C 1
ATOM 658 O O . GLY A 1 82 ? -11.202 10.348 10.147 1.00 16.37 82 GLY A O 1
ATOM 659 N N . VAL A 1 83 ? -9.561 8.896 9.612 1.00 15.00 83 VAL A N 1
ATOM 660 C CA . VAL A 1 83 ? -8.504 9.898 9.629 1.00 14.68 83 VAL A CA 1
ATOM 661 C C . VAL A 1 83 ? -7.779 9.908 8.288 1.00 14.01 83 VAL A C 1
ATOM 662 O O . VAL A 1 83 ? -8.024 9.050 7.440 1.00 14.77 83 VAL A O 1
ATOM 666 N N . GLY A 1 84 ? -6.894 10.879 8.094 1.00 13.57 84 GLY A N 1
ATOM 667 C CA . GLY A 1 84 ? -6.177 10.959 6.833 1.00 12.59 84 GLY A CA 1
ATOM 668 C C . GLY A 1 84 ? -4.963 10.055 6.769 1.00 12.00 84 GLY A C 1
ATOM 669 O O . GLY A 1 84 ? -4.493 9.557 7.791 1.00 12.51 84 GLY A O 1
ATOM 670 N N . PHE A 1 85 ? -4.474 9.825 5.553 1.00 11.36 85 PHE A N 1
ATOM 671 C CA . PHE A 1 85 ? -3.285 9.014 5.324 1.00 11.09 85 PHE A CA 1
ATOM 672 C C . PHE A 1 85 ? -2.292 9.800 4.481 1.00 11.19 85 PHE A C 1
ATOM 673 O O . PHE A 1 85 ? -2.668 10.431 3.490 1.00 12.43 85 PHE A O 1
ATOM 681 N N . VAL A 1 86 ? -1.025 9.737 4.876 1.00 10.74 86 VAL A N 1
ATOM 682 C CA . VAL A 1 86 ? 0.055 10.417 4.171 1.00 10.92 86 VAL A CA 1
ATOM 683 C C . VAL A 1 86 ? 1.237 9.466 4.029 1.00 10.74 86 VAL A C 1
ATOM 684 O O . VAL A 1 86 ? 1.660 8.839 5.002 1.00 11.03 86 VAL A O 1
ATOM 688 N N . PRO A 1 87 ? 1.791 9.350 2.817 1.00 10.85 87 PRO A N 1
ATOM 689 C CA . PRO A 1 87 ? 2.923 8.447 2.631 1.00 10.98 87 PRO A CA 1
ATOM 690 C C . PRO A 1 87 ? 4.292 9.095 2.790 1.00 11.21 87 PRO A C 1
ATOM 691 O O . PRO A 1 87 ? 4.464 10.284 2.527 1.00 11.03 87 PRO A O 1
ATOM 695 N N . VAL A 1 88 ? 5.253 8.298 3.236 1.00 12.07 88 VAL A N 1
ATOM 696 C CA . VAL A 1 88 ? 6.645 8.727 3.297 1.00 12.29 88 VAL A CA 1
ATOM 697 C C . VAL A 1 88 ? 7.195 7.867 2.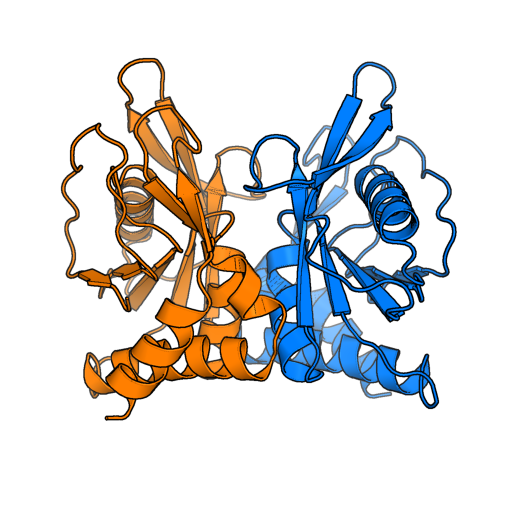163 1.00 13.18 88 VAL A C 1
ATOM 698 O O . VAL A 1 88 ? 6.926 6.661 2.109 1.00 13.35 88 VAL A O 1
ATOM 702 N N . ARG A 1 89 ? 7.923 8.474 1.238 1.00 13.56 89 ARG A N 1
ATOM 703 C CA . ARG A 1 89 ? 8.465 7.711 0.122 1.00 14.67 89 ARG A CA 1
ATOM 704 C C . ARG A 1 89 ? 9.962 7.831 0.008 1.00 15.33 89 ARG A C 1
ATOM 705 O O . ARG A 1 89 ? 10.577 8.712 0.603 1.00 15.20 89 ARG A O 1
ATOM 713 N N . LYS A 1 90 ? 10.550 6.934 -0.771 1.00 16.38 90 LYS A N 1
ATOM 714 C CA . LYS A 1 90 ? 11.976 7.001 -1.016 1.00 17.98 90 LYS A CA 1
ATOM 715 C C . LYS A 1 90 ? 12.104 8.289 -1.843 1.00 18.42 90 LYS A C 1
ATOM 716 O O . LYS A 1 90 ? 11.208 8.623 -2.623 1.00 18.21 90 LYS A O 1
ATOM 722 N N . ALA A 1 91 ? 13.195 9.023 -1.659 1.00 18.42 91 ALA A N 1
ATOM 723 C CA . ALA A 1 91 ? 13.402 10.287 -2.365 1.00 18.93 91 ALA A CA 1
ATOM 724 C C . ALA A 1 91 ? 13.311 10.221 -3.893 1.00 19.05 91 ALA A C 1
ATOM 725 O O . ALA A 1 91 ? 13.696 9.226 -4.509 1.00 20.14 91 ALA A O 1
ATOM 727 N N . GLY A 1 92 ? 12.795 11.296 -4.488 1.00 19.45 92 GLY A N 1
ATOM 728 C CA . GLY A 1 92 ? 12.677 11.386 -5.935 1.00 18.78 92 GLY A CA 1
ATOM 729 C C . GLY A 1 92 ? 11.390 10.857 -6.541 1.00 18.90 92 GLY A C 1
ATOM 730 O O . GLY A 1 92 ? 11.239 10.832 -7.764 1.00 19.89 92 GLY A O 1
ATOM 731 N N . LYS A 1 93 ? 10.451 10.446 -5.700 1.00 17.43 93 LYS A N 1
ATOM 732 C CA . LYS A 1 93 ? 9.194 9.900 -6.199 1.00 17.43 93 LYS A CA 1
ATOM 733 C C . LYS A 1 93 ? 8.004 10.834 -6.022 1.00 16.64 93 LYS A C 1
ATOM 734 O O . LYS A 1 93 ? 7.143 10.934 -6.899 1.00 17.26 93 LYS A O 1
ATOM 740 N N . LEU A 1 94 ? 7.959 11.514 -4.881 1.00 15.13 94 LEU A N 1
ATOM 741 C CA . LEU A 1 94 ? 6.872 12.432 -4.562 1.00 14.45 94 LEU A CA 1
ATOM 742 C C . LEU A 1 94 ? 6.938 13.755 -5.307 1.00 14.07 94 LEU A C 1
ATOM 743 O O . LEU A 1 94 ? 8.015 14.322 -5.492 1.00 14.84 94 LEU A O 1
ATOM 748 N N . PRO A 1 95 ? 5.778 14.266 -5.746 1.00 14.15 95 PRO A N 1
ATOM 749 C CA . PRO A 1 95 ? 5.743 15.545 -6.458 1.00 14.30 95 PRO A CA 1
ATOM 750 C C . PRO A 1 95 ? 5.549 16.651 -5.417 1.00 14.78 95 PRO A C 1
ATOM 751 O O . PRO A 1 95 ? 5.116 16.372 -4.296 1.00 14.88 95 PRO A O 1
ATOM 755 N N . GLY A 1 96 ? 5.864 17.892 -5.777 1.00 15.51 96 GLY A N 1
ATOM 756 C CA . GLY A 1 96 ? 5.680 18.994 -4.845 1.00 16.20 96 GLY A CA 1
ATOM 757 C C . GLY A 1 96 ? 6.833 19.222 -3.885 1.00 16.55 96 GLY A C 1
ATOM 758 O O . GLY A 1 96 ? 7.802 18.468 -3.871 1.00 16.98 96 GLY A O 1
ATOM 759 N N . GLU A 1 97 ? 6.731 20.274 -3.080 1.00 16.97 97 GLU A N 1
ATOM 760 C CA . GLU A 1 97 ? 7.779 20.581 -2.116 1.00 17.28 97 GLU A CA 1
ATOM 761 C C . GLU A 1 97 ? 7.772 19.498 -1.041 1.00 16.60 97 GLU A C 1
ATOM 762 O O . GLU A 1 97 ? 6.714 19.147 -0.509 1.00 16.04 97 GLU A O 1
ATOM 768 N N . CYS A 1 98 ? 8.956 18.976 -0.730 1.00 15.83 98 CYS A N 1
ATOM 769 C CA . CYS A 1 98 ? 9.103 17.919 0.266 1.00 15.90 98 CYS A CA 1
ATOM 770 C C . CYS A 1 98 ? 10.182 18.191 1.297 1.00 16.53 98 CYS A C 1
ATOM 771 O O . CYS A 1 98 ? 11.145 18.907 1.031 1.00 17.29 98 CYS A O 1
ATOM 774 N N . PHE A 1 99 ? 10.005 17.605 2.475 1.00 17.02 99 PHE A N 1
ATOM 775 C CA . PHE A 1 99 ? 11.011 17.687 3.518 1.00 17.28 99 PHE A CA 1
ATOM 776 C C . PHE A 1 99 ? 11.815 16.417 3.243 1.00 17.48 99 PHE A C 1
ATOM 777 O O . PHE A 1 99 ? 11.277 15.443 2.703 1.00 17.09 99 PHE A O 1
ATOM 785 N N . LYS A 1 100 ? 13.095 16.430 3.596 1.00 17.97 100 LYS A N 1
ATOM 786 C CA . LYS A 1 100 ? 13.963 15.282 3.365 1.00 19.07 1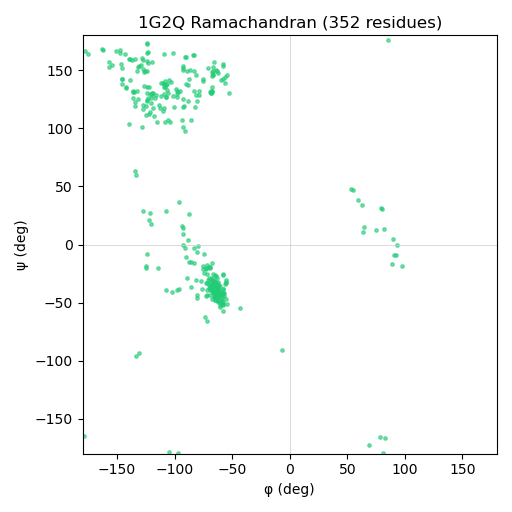00 LYS A CA 1
ATOM 787 C C . LYS A 1 100 ? 14.602 14.815 4.661 1.00 19.26 100 LYS A C 1
ATOM 788 O O . LYS A 1 100 ? 14.847 15.616 5.561 1.00 20.13 100 LYS A O 1
ATOM 794 N N . ALA A 1 101 ? 14.867 13.514 4.749 1.00 19.06 101 ALA A N 1
ATOM 795 C CA . ALA A 1 101 ? 15.512 12.925 5.920 1.00 19.11 101 ALA A CA 1
ATOM 796 C C . ALA A 1 101 ? 16.394 11.784 5.430 1.00 19.37 101 ALA A C 1
ATOM 797 O O . ALA A 1 101 ? 16.002 11.015 4.551 1.00 18.62 101 ALA A O 1
ATOM 799 N N . THR A 1 102 ? 17.587 11.678 5.999 1.00 20.51 102 THR A N 1
ATOM 800 C CA . THR A 1 102 ? 18.525 10.644 5.590 1.00 21.79 102 THR A CA 1
ATOM 801 C C . THR A 1 102 ? 18.737 9.550 6.625 1.00 22.24 102 THR A C 1
ATOM 802 O O . THR A 1 102 ? 18.811 9.811 7.830 1.00 22.43 102 THR A O 1
ATOM 806 N N . TYR A 1 103 ? 18.815 8.318 6.134 1.00 22.16 103 TYR A N 1
ATOM 807 C CA . TYR A 1 103 ? 19.073 7.156 6.971 1.00 22.77 103 TYR A CA 1
ATOM 808 C C . TYR A 1 103 ? 20.494 6.744 6.607 1.00 22.52 103 TYR A C 1
ATOM 809 O O . TYR A 1 103 ? 20.734 6.197 5.530 1.00 22.36 103 TYR A O 1
ATOM 818 N N . GLU A 1 104 ? 21.440 7.029 7.494 1.00 22.66 104 GLU A N 1
ATOM 819 C CA . GLU A 1 104 ? 22.827 6.671 7.242 1.00 22.87 104 GLU A CA 1
ATOM 820 C C . GLU A 1 104 ? 23.082 5.218 7.609 1.00 22.46 104 GLU A C 1
ATOM 821 O O . GLU A 1 104 ? 22.925 4.822 8.762 1.00 22.20 104 GLU A O 1
ATOM 827 N N . LYS A 1 105 ? 23.464 4.424 6.618 1.00 21.94 105 LYS A N 1
ATOM 828 C CA . LYS A 1 105 ? 23.767 3.021 6.850 1.00 22.01 105 LYS A CA 1
ATOM 829 C C . LYS A 1 105 ? 25.279 2.937 7.011 1.00 21.43 105 LYS A C 1
ATOM 830 O O . LYS A 1 105 ? 25.967 3.958 6.958 1.00 21.97 105 LYS A O 1
ATOM 836 N N . GLU A 1 106 ? 25.796 1.734 7.216 1.00 20.92 106 GLU A N 1
ATOM 837 C CA . GLU A 1 106 ? 27.232 1.559 7.387 1.00 20.84 106 GLU A CA 1
ATOM 838 C C . GLU A 1 106 ? 28.033 1.988 6.163 1.00 19.96 106 GLU A C 1
ATOM 839 O O . GLU A 1 106 ? 29.050 2.673 6.290 1.00 19.42 106 GLU A O 1
ATOM 845 N N . TYR A 1 107 ? 27.571 1.592 4.980 1.00 19.04 107 TYR A N 1
ATOM 846 C CA . TYR A 1 107 ? 28.288 1.901 3.746 1.00 18.59 107 TYR A CA 1
ATOM 847 C C . TYR A 1 107 ? 27.445 2.573 2.667 1.00 18.62 107 TYR A C 1
ATOM 848 O O . TYR A 1 107 ? 27.709 2.429 1.469 1.00 19.26 107 TYR A O 1
ATOM 857 N N . GLY A 1 108 ? 26.433 3.312 3.096 1.00 18.75 108 GLY A N 1
ATOM 858 C CA . GLY A 1 108 ? 25.571 3.996 2.153 1.00 19.34 108 GLY A CA 1
ATOM 859 C C . GLY A 1 108 ? 24.517 4.785 2.894 1.00 20.01 108 GLY A C 1
ATOM 860 O O . GLY A 1 108 ? 24.640 5.022 4.094 1.00 19.89 108 GLY A O 1
ATOM 861 N N . SER A 1 109 ? 23.481 5.203 2.179 1.00 20.22 109 SER A N 1
ATOM 862 C CA . SER A 1 109 ? 22.396 5.960 2.786 1.00 21.67 109 SER A CA 1
ATOM 863 C C . SER A 1 109 ? 21.115 5.844 1.980 1.00 21.80 109 SER A C 1
ATOM 864 O O . SER A 1 109 ? 21.146 5.624 0.770 1.00 21.79 109 SER A O 1
ATOM 867 N N . ASP A 1 110 ? 19.994 5.985 2.679 1.00 22.08 110 ASP A N 1
ATOM 868 C CA . ASP A 1 110 ? 18.660 5.942 2.085 1.00 22.34 110 ASP A CA 1
ATOM 869 C C . ASP A 1 110 ? 18.008 7.286 2.397 1.00 22.18 110 ASP A C 1
ATOM 870 O O . ASP A 1 110 ? 17.881 7.654 3.564 1.00 22.82 110 ASP A O 1
ATOM 875 N N . LEU A 1 111 ? 17.604 8.017 1.360 1.00 21.42 111 LEU A N 1
ATOM 876 C CA . LEU A 1 111 ? 16.967 9.322 1.535 1.00 20.89 111 LEU A CA 1
ATOM 877 C C . LEU A 1 111 ? 15.447 9.178 1.429 1.00 19.84 111 LEU A C 1
ATOM 878 O O . LEU A 1 111 ? 14.945 8.506 0.524 1.00 20.35 111 LEU A O 1
ATOM 883 N N . PHE A 1 112 ? 14.727 9.798 2.362 1.00 17.80 112 PHE A N 1
ATOM 884 C CA . PHE A 1 112 ? 13.266 9.747 2.381 1.00 16.54 112 PHE A CA 1
ATOM 885 C C . PHE A 1 112 ? 12.637 11.135 2.346 1.00 16.05 112 PHE A C 1
ATOM 886 O O . PHE A 1 112 ? 13.251 12.122 2.751 1.00 15.96 112 PHE A O 1
ATOM 894 N N . GLU A 1 113 ? 11.396 11.198 1.875 1.00 14.35 113 GLU A N 1
ATOM 895 C CA . GLU A 1 113 ? 10.680 12.465 1.770 1.00 14.01 113 GLU A CA 1
ATOM 896 C C . GLU A 1 113 ? 9.216 12.368 2.195 1.00 13.31 113 GLU A C 1
ATOM 897 O O . GLU A 1 113 ? 8.627 11.285 2.235 1.00 12.90 113 GLU A O 1
ATOM 903 N N . ILE A 1 114 ? 8.645 13.525 2.514 1.00 12.91 114 ILE A N 1
ATOM 904 C CA . ILE A 1 114 ? 7.233 13.645 2.855 1.00 12.17 114 ILE A CA 1
ATOM 905 C C . ILE A 1 114 ? 6.837 15.015 2.296 1.00 12.90 114 ILE A C 1
ATOM 906 O O . ILE A 1 114 ? 7.638 15.952 2.310 1.00 13.14 114 ILE A O 1
ATOM 911 N N . GLN A 1 115 ? 5.629 15.129 1.763 1.00 12.44 115 GLN A N 1
ATOM 912 C CA . GLN A 1 115 ? 5.189 16.405 1.201 1.00 12.13 115 GLN A CA 1
ATOM 913 C C . GLN A 1 115 ? 4.982 17.446 2.300 1.00 12.39 115 GLN A C 1
ATOM 914 O O . GLN A 1 115 ? 4.314 17.178 3.292 1.00 12.68 115 GLN A O 1
ATOM 920 N N . LYS A 1 116 ? 5.549 18.636 2.110 1.00 13.00 116 LYS A N 1
ATOM 921 C CA . LYS A 1 116 ? 5.442 19.704 3.103 1.00 13.93 116 LYS A CA 1
ATOM 922 C C . LYS A 1 116 ? 4.020 20.122 3.459 1.00 14.22 116 LYS A C 1
ATOM 923 O O . LYS A 1 116 ? 3.729 20.407 4.621 1.00 14.14 116 LYS A O 1
ATOM 929 N N . ASN A 1 117 ? 3.135 20.161 2.466 1.00 14.21 117 ASN A N 1
ATOM 930 C CA . ASN A 1 117 ? 1.755 20.584 2.697 1.00 15.14 117 ASN A CA 1
ATOM 931 C C . ASN A 1 117 ? 0.791 19.469 3.096 1.00 14.99 117 ASN A C 1
ATOM 932 O O . ASN A 1 117 ? -0.405 19.720 3.248 1.00 15.96 117 ASN A O 1
ATOM 937 N N . ALA A 1 118 ? 1.294 18.252 3.281 1.00 14.76 118 ALA A N 1
ATOM 938 C CA . ALA A 1 118 ? 0.426 17.126 3.606 1.00 14.80 118 ALA A CA 1
ATOM 939 C C . ALA A 1 118 ? -0.176 17.107 5.002 1.00 14.96 118 ALA A C 1
ATOM 940 O O . ALA A 1 118 ? -1.295 16.631 5.181 1.00 15.00 118 ALA A O 1
ATOM 942 N N . ILE A 1 119 ? 0.559 17.628 5.981 1.00 15.85 119 ILE A N 1
ATOM 943 C CA . ILE A 1 119 ? 0.109 17.617 7.371 1.00 16.10 119 ILE A CA 1
ATOM 944 C C . ILE A 1 119 ? 0.309 18.953 8.084 1.00 16.23 119 ILE A C 1
ATOM 945 O O . ILE A 1 119 ? 1.428 19.454 8.165 1.00 16.20 119 ILE A O 1
ATOM 950 N N . PRO A 1 120 ? -0.778 19.540 8.618 1.00 16.44 120 PRO A N 1
ATOM 951 C CA . PRO A 1 120 ? -0.695 20.822 9.329 1.00 16.91 120 PRO A CA 1
ATOM 952 C C . PRO A 1 120 ? 0.091 20.698 10.630 1.00 17.31 120 PRO A C 1
ATOM 953 O O . PRO A 1 120 ? 0.058 19.656 11.294 1.00 16.35 120 PRO A O 1
ATOM 957 N N . ALA A 1 121 ? 0.797 21.762 10.989 1.00 17.24 121 ALA A N 1
ATOM 958 C CA . ALA A 1 121 ? 1.572 21.776 12.222 1.00 17.77 121 ALA A CA 1
ATOM 959 C C . ALA A 1 121 ? 0.628 21.502 13.387 1.00 17.78 121 ALA A C 1
ATOM 960 O O . ALA A 1 121 ? -0.516 21.961 13.384 1.00 17.98 121 ALA A O 1
ATOM 962 N N . GLY A 1 122 ? 1.104 20.746 14.370 1.00 17.58 122 GLY A N 1
ATOM 963 C CA . GLY A 1 122 ? 0.284 20.431 15.527 1.00 17.78 122 GLY A CA 1
ATOM 964 C C . GLY A 1 122 ? -0.540 19.162 15.399 1.00 18.15 122 GLY A C 1
ATOM 965 O O . GLY A 1 122 ? -1.135 18.705 16.372 1.00 18.71 122 GLY A O 1
ATOM 966 N N . SER A 1 123 ? -0.579 18.582 14.206 1.00 17.25 123 SER A N 1
ATOM 967 C CA . SER A 1 123 ? -1.348 17.359 13.989 1.00 17.25 123 SER A CA 1
ATOM 968 C C . SER A 1 123 ? -0.754 16.187 14.760 1.00 16.53 123 SER A C 1
ATOM 969 O O . SER A 1 123 ? 0.453 16.133 14.982 1.00 16.92 123 SER A O 1
ATOM 972 N N . ASN A 1 124 ? -1.610 15.251 15.165 1.00 16.58 124 ASN A N 1
ATOM 973 C CA . ASN A 1 124 ? -1.156 14.057 15.872 1.00 16.71 124 ASN A CA 1
ATOM 974 C C . ASN A 1 124 ? -1.044 12.936 14.848 1.00 16.18 124 ASN A C 1
ATOM 975 O O . ASN A 1 124 ? -1.969 12.702 14.065 1.00 15.61 124 ASN A O 1
ATOM 980 N N . VAL A 1 125 ? 0.082 12.234 14.870 1.00 16.19 125 VAL A N 1
ATOM 981 C CA . VAL A 1 125 ? 0.325 11.184 13.895 1.00 16.49 125 VAL A CA 1
ATOM 982 C C . VAL A 1 125 ? 0.821 9.851 14.441 1.00 16.16 125 VAL A C 1
ATOM 983 O O . VAL A 1 125 ? 1.467 9.784 15.488 1.00 15.80 125 VAL A O 1
ATOM 987 N N . ILE A 1 126 ? 0.501 8.791 13.705 1.00 15.19 126 ILE A N 1
ATOM 988 C CA . ILE A 1 126 ? 0.945 7.442 14.017 1.00 14.71 126 ILE A CA 1
ATOM 989 C C . ILE A 1 126 ? 1.681 6.985 12.761 1.00 13.97 126 ILE A C 1
ATOM 990 O O . ILE A 1 126 ? 1.131 7.069 11.661 1.00 14.25 126 ILE A O 1
ATOM 995 N N . ILE A 1 127 ? 2.926 6.542 12.911 1.00 12.95 127 ILE A N 1
ATOM 996 C CA . ILE A 1 127 ? 3.697 6.036 11.778 1.00 12.47 127 ILE A CA 1
ATOM 997 C C . ILE A 1 127 ? 3.533 4.520 11.773 1.00 12.38 127 ILE A C 1
ATOM 998 O O . ILE A 1 127 ? 3.661 3.871 12.813 1.00 12.92 127 ILE A O 1
ATOM 1003 N N . VAL A 1 128 ? 3.231 3.954 10.609 1.00 11.71 128 VAL A N 1
ATOM 1004 C CA . VAL A 1 128 ? 3.051 2.508 10.497 1.00 11.44 128 VAL A CA 1
ATOM 1005 C C . VAL A 1 128 ? 3.889 1.879 9.392 1.00 11.50 128 VAL A C 1
ATOM 1006 O O . VAL A 1 128 ? 4.212 2.520 8.387 1.00 11.87 128 VAL A O 1
ATOM 1010 N N . ASP A 1 129 ? 4.240 0.615 9.596 1.00 12.50 129 ASP A N 1
ATOM 1011 C CA . ASP A 1 129 ? 4.997 -0.158 8.622 1.00 12.64 129 ASP A CA 1
ATOM 1012 C C . ASP A 1 129 ? 4.829 -1.621 8.997 1.00 12.66 129 ASP A C 1
ATOM 1013 O O . ASP A 1 129 ? 4.338 -1.948 10.078 1.00 12.24 129 ASP A O 1
ATOM 1018 N N . ASP A 1 130 ? 5.240 -2.500 8.099 1.00 13.08 130 ASP A N 1
ATOM 1019 C CA . ASP A 1 130 ? 5.133 -3.928 8.333 1.00 13.00 130 ASP A CA 1
ATOM 1020 C C . ASP A 1 130 ? 6.172 -4.418 9.342 1.00 13.23 130 ASP A C 1
ATOM 1021 O O . ASP A 1 130 ? 5.830 -4.865 10.444 1.00 13.42 130 ASP A O 1
ATOM 1026 N N . ILE A 1 131 ? 7.437 -4.272 8.979 1.00 13.33 131 ILE A N 1
ATOM 1027 C CA . ILE A 1 131 ? 8.545 -4.751 9.794 1.00 14.39 131 ILE A CA 1
ATOM 1028 C C . ILE A 1 131 ? 9.398 -3.694 10.467 1.00 14.89 131 ILE A C 1
ATOM 1029 O O . ILE A 1 131 ? 9.757 -2.695 9.853 1.00 15.07 131 ILE A O 1
ATOM 1034 N N . ILE A 1 132 ? 9.713 -3.921 11.739 1.00 15.93 132 ILE A N 1
ATOM 1035 C CA . ILE A 1 132 ? 10.638 -3.044 12.429 1.00 17.00 132 ILE A CA 1
ATOM 1036 C C . ILE A 1 132 ? 11.844 -3.948 12.676 1.00 17.56 132 ILE A C 1
ATOM 1037 O O . ILE A 1 132 ? 11.733 -4.993 13.326 1.00 17.73 132 ILE A O 1
ATOM 1042 N N . ALA A 1 133 ? 12.976 -3.575 12.092 1.00 18.84 133 ALA A N 1
ATOM 1043 C CA . ALA A 1 133 ? 14.215 -4.324 12.248 1.00 19.77 133 ALA A CA 1
ATOM 1044 C C . ALA A 1 133 ? 15.296 -3.322 12.625 1.00 20.52 133 ALA A C 1
ATOM 1045 O O . ALA A 1 133 ? 15.460 -3.002 13.801 1.00 21.14 133 ALA A O 1
ATOM 1047 N N . THR A 1 134 ? 16.011 -2.812 11.627 1.00 21.45 134 THR A N 1
ATOM 1048 C CA . THR A 1 134 ? 17.070 -1.836 11.868 1.00 22.91 134 THR A CA 1
ATOM 1049 C C . THR A 1 134 ? 16.479 -0.487 12.270 1.00 22.80 134 THR A C 1
ATOM 1050 O O . THR A 1 134 ? 17.138 0.311 12.937 1.00 22.74 134 THR A O 1
ATOM 1054 N N . GLY A 1 135 ? 15.241 -0.236 11.850 1.00 22.21 135 GLY A N 1
ATOM 1055 C CA . GLY A 1 135 ? 14.574 1.012 12.185 1.00 21.25 135 GLY A CA 1
ATOM 1056 C C . GLY A 1 135 ? 15.058 2.230 11.420 1.00 20.41 135 GLY A C 1
ATOM 1057 O O . GLY A 1 135 ? 14.719 3.362 11.774 1.00 20.34 135 GLY A O 1
ATOM 1058 N N . GLY A 1 136 ? 15.838 2.004 10.367 1.00 19.63 136 GLY A N 1
ATOM 1059 C CA . GLY A 1 136 ? 16.361 3.105 9.573 1.00 19.41 136 GLY A CA 1
ATOM 1060 C C . GLY A 1 136 ? 15.295 4.003 8.969 1.00 18.66 136 GLY A C 1
ATOM 1061 O O . GLY A 1 136 ? 15.284 5.215 9.203 1.00 18.60 136 GLY A O 1
ATOM 1062 N N . SER A 1 137 ? 14.397 3.417 8.186 1.00 18.17 137 SER A N 1
ATOM 1063 C CA . SER A 1 137 ? 13.333 4.186 7.553 1.00 17.40 137 SER A CA 1
ATOM 1064 C C . SER A 1 137 ? 12.376 4.761 8.592 1.00 16.31 137 SER A C 1
ATOM 1065 O O . SER A 1 137 ? 11.832 5.849 8.412 1.00 16.32 137 SER A O 1
ATOM 1068 N N . ALA A 1 138 ? 12.172 4.029 9.682 1.00 15.53 138 ALA A N 1
ATOM 1069 C CA . ALA A 1 138 ? 11.284 4.495 10.739 1.00 15.16 138 ALA A CA 1
ATOM 1070 C C . ALA A 1 138 ? 11.861 5.746 11.401 1.00 15.32 138 ALA A C 1
ATOM 1071 O O . ALA A 1 138 ? 11.135 6.703 11.685 1.00 15.40 138 ALA A O 1
ATOM 1073 N N . ALA A 1 139 ? 13.168 5.738 11.642 1.00 16.00 139 ALA A N 1
ATOM 1074 C CA . ALA A 1 139 ? 13.829 6.878 12.268 1.00 16.56 139 ALA A CA 1
ATOM 1075 C C . ALA A 1 139 ? 13.765 8.103 11.359 1.00 16.31 139 ALA A C 1
ATOM 1076 O O . ALA A 1 139 ? 13.552 9.227 11.822 1.00 16.67 139 ALA A O 1
ATOM 1078 N N . ALA A 1 140 ? 13.950 7.882 10.062 1.00 16.35 140 ALA A N 1
ATOM 1079 C CA . ALA A 1 140 ? 13.902 8.971 9.097 1.00 15.90 140 ALA A CA 1
ATOM 1080 C C . ALA A 1 140 ? 12.495 9.562 9.047 1.00 15.61 140 ALA A C 1
ATOM 1081 O O . ALA A 1 140 ? 12.323 10.781 8.998 1.00 15.73 140 ALA A O 1
ATOM 1083 N N . ALA A 1 141 ? 11.490 8.694 9.066 1.00 15.48 141 ALA A N 1
ATOM 1084 C CA . ALA A 1 141 ? 10.108 9.146 9.028 1.00 15.45 141 ALA A CA 1
ATOM 1085 C C . ALA A 1 141 ? 9.811 10.023 10.241 1.00 15.56 141 ALA A C 1
ATOM 1086 O O . ALA A 1 141 ? 9.047 10.980 10.151 1.00 15.46 141 ALA A O 1
ATOM 1088 N N . GLY A 1 142 ? 10.417 9.685 11.377 1.00 16.26 142 GLY A N 1
ATOM 1089 C CA . GLY A 1 142 ? 10.206 10.472 12.581 1.00 16.50 142 GLY A CA 1
ATOM 1090 C C . GLY A 1 142 ? 10.765 11.873 12.411 1.00 17.24 142 GLY A C 1
ATOM 1091 O O . GLY A 1 142 ? 10.176 12.854 12.873 1.00 17.13 142 GLY A O 1
ATOM 1092 N N . GLU A 1 143 ? 11.903 11.975 11.734 1.00 18.10 143 GLU A N 1
ATOM 1093 C CA . GLU A 1 143 ? 12.525 13.271 11.500 1.00 19.16 143 GLU A CA 1
ATOM 1094 C C . GLU A 1 143 ? 11.644 14.102 10.568 1.00 18.79 143 GLU A C 1
ATOM 1095 O O . GLU A 1 143 ? 11.531 15.317 10.728 1.00 19.40 143 GLU A O 1
ATOM 1101 N N . LEU A 1 144 ? 11.009 13.443 9.602 1.00 17.78 144 LEU A N 1
ATOM 1102 C CA . LEU A 1 144 ? 10.132 14.140 8.667 1.00 17.04 144 LEU A CA 1
ATOM 1103 C C . LEU A 1 144 ? 8.900 14.689 9.389 1.00 16.96 144 LEU A C 1
ATOM 1104 O O . LEU A 1 144 ? 8.450 15.801 9.113 1.00 16.45 144 LEU A O 1
ATOM 1109 N N . VAL A 1 145 ? 8.359 13.909 10.317 1.00 16.95 145 VAL A N 1
ATOM 1110 C CA . VAL A 1 145 ? 7.192 14.339 11.078 1.00 17.62 145 VAL A CA 1
ATOM 1111 C C . VAL A 1 145 ? 7.566 15.548 11.929 1.00 18.50 145 VAL A C 1
ATOM 1112 O O . VAL A 1 145 ? 6.751 16.447 12.134 1.00 18.07 145 VAL A O 1
ATOM 1116 N N . GLU A 1 146 ? 8.805 15.567 12.411 1.00 19.25 146 GLU A N 1
ATOM 1117 C CA . GLU A 1 146 ? 9.285 16.680 13.222 1.00 20.67 146 GLU A CA 1
ATOM 1118 C C . GLU A 1 146 ? 9.399 17.943 12.374 1.00 20.28 146 GLU A C 1
ATOM 1119 O O . GLU A 1 146 ? 9.075 19.036 12.837 1.00 20.36 146 GLU A O 1
ATOM 1125 N N . GLN A 1 147 ? 9.855 17.798 11.133 1.00 19.92 147 GLN A N 1
ATOM 1126 C CA . GLN A 1 147 ? 9.986 18.956 10.254 1.00 19.61 147 GLN A CA 1
ATOM 1127 C C . GLN A 1 147 ? 8.623 19.567 9.933 1.00 19.49 147 GLN A C 1
ATOM 1128 O O . GLN A 1 147 ? 8.521 20.761 9.648 1.00 19.40 147 GLN A O 1
ATOM 1134 N N . LEU A 1 148 ? 7.580 18.743 9.985 1.00 18.88 148 LEU A N 1
ATOM 1135 C CA . LEU A 1 148 ? 6.217 19.198 9.730 1.00 19.08 148 LEU A CA 1
ATOM 1136 C C . LEU A 1 148 ? 5.673 19.867 10.987 1.00 19.52 148 LEU A C 1
ATOM 1137 O O . LEU A 1 148 ? 4.572 20.422 10.980 1.00 19.52 148 LEU A O 1
ATOM 1142 N N . GLU A 1 149 ? 6.452 19.798 12.064 1.00 19.98 149 GLU A N 1
ATOM 1143 C CA . GLU A 1 149 ? 6.051 20.366 13.346 1.00 20.98 149 GLU A CA 1
ATOM 1144 C C . GLU A 1 149 ? 4.803 19.633 13.829 1.00 20.05 149 GLU A C 1
ATOM 1145 O O . GLU A 1 149 ? 3.924 20.220 14.456 1.00 20.30 149 GLU A O 1
ATOM 1151 N N . ALA A 1 150 ? 4.728 18.344 13.509 1.00 19.73 150 ALA A N 1
ATOM 1152 C CA . ALA A 1 150 ? 3.599 17.517 13.918 1.00 18.89 150 ALA A CA 1
ATOM 1153 C C . ALA A 1 150 ? 4.025 16.681 15.117 1.00 18.68 150 ALA A C 1
ATOM 1154 O O . ALA A 1 150 ? 5.216 16.553 15.397 1.00 18.69 150 ALA A O 1
ATOM 1156 N N . ASN A 1 151 ? 3.051 16.110 15.817 1.00 18.79 151 ASN A N 1
ATOM 1157 C CA . ASN A 1 151 ? 3.331 15.301 16.998 1.00 19.35 151 ASN A CA 1
ATOM 1158 C C . ASN A 1 151 ? 3.274 13.809 16.711 1.00 18.72 151 ASN A C 1
ATOM 1159 O O . ASN A 1 151 ? 2.229 13.287 16.327 1.00 19.01 151 ASN A O 1
ATOM 1164 N N . LEU A 1 152 ? 4.399 13.126 16.905 1.00 18.44 152 LEU A N 1
ATOM 1165 C CA . LEU A 1 152 ? 4.456 11.684 16.681 1.00 18.35 152 LEU A CA 1
ATOM 1166 C C . LEU A 1 152 ? 4.002 10.973 17.950 1.00 18.33 152 LEU A C 1
ATOM 1167 O O . LEU A 1 152 ? 4.730 10.934 18.946 1.00 19.55 152 LEU A O 1
ATOM 1172 N N . LEU A 1 153 ? 2.799 10.411 17.907 1.00 17.78 153 LEU A N 1
ATOM 1173 C CA . LEU A 1 153 ? 2.236 9.718 19.060 1.00 18.27 153 LEU A CA 1
ATOM 1174 C C . LEU A 1 153 ? 2.831 8.345 19.299 1.00 18.67 153 LEU A C 1
ATOM 1175 O O . LEU A 1 153 ? 3.040 7.950 20.449 1.00 19.01 153 LEU A O 1
ATOM 1180 N N . GLU A 1 154 ? 3.111 7.615 18.225 1.00 18.04 154 GLU A N 1
ATOM 1181 C CA . GLU A 1 154 ? 3.639 6.267 18.378 1.00 18.25 154 GLU A CA 1
ATOM 1182 C C . GLU A 1 154 ? 3.937 5.634 17.022 1.00 17.74 154 GLU A C 1
ATOM 1183 O O . GLU A 1 154 ? 3.519 6.145 15.982 1.00 17.34 154 GLU A O 1
ATOM 1189 N N . TYR A 1 155 ? 4.676 4.530 17.048 1.00 16.86 155 TYR A N 1
ATOM 1190 C CA . TYR A 1 155 ? 4.975 3.761 15.842 1.00 16.29 155 TYR A CA 1
ATOM 1191 C C . TYR A 1 155 ? 4.164 2.481 16.006 1.00 16.34 155 TYR A C 1
ATOM 1192 O O . TYR A 1 155 ? 4.101 1.923 17.104 1.00 16.53 155 TYR A O 1
ATOM 1201 N N . ASN A 1 156 ? 3.528 2.023 14.936 1.00 15.63 156 ASN A N 1
ATOM 1202 C CA . ASN A 1 156 ? 2.767 0.778 14.984 1.00 14.61 156 ASN A CA 1
ATOM 1203 C C . ASN A 1 156 ? 3.324 -0.129 13.898 1.00 14.67 156 ASN A C 1
ATOM 1204 O O . ASN A 1 156 ? 3.365 0.253 12.729 1.00 14.05 156 ASN A O 1
ATOM 1209 N N . PHE A 1 157 ? 3.768 -1.317 14.287 1.00 14.60 157 PHE A N 1
ATOM 1210 C CA . PHE A 1 157 ? 4.319 -2.272 13.332 1.00 15.12 157 PHE A CA 1
ATOM 1211 C C . PHE A 1 157 ? 3.577 -3.589 13.414 1.00 15.74 157 PHE A C 1
ATOM 1212 O O . PHE A 1 157 ? 2.955 -3.902 14.427 1.00 15.33 157 PHE A O 1
ATOM 1220 N N . VAL A 1 158 ? 3.650 -4.362 12.339 1.00 15.56 158 VAL A N 1
ATOM 1221 C CA . VAL A 1 158 ? 3.018 -5.667 12.315 1.00 16.12 158 VAL A CA 1
ATOM 1222 C C . VAL A 1 158 ? 3.930 -6.652 13.036 1.00 16.35 158 VAL A C 1
ATOM 1223 O O . VAL A 1 158 ? 3.473 -7.419 13.879 1.00 16.53 158 VAL A O 1
ATOM 1227 N N . MET A 1 159 ? 5.222 -6.607 12.719 1.00 17.16 159 MET A N 1
ATOM 1228 C CA . MET A 1 159 ? 6.179 -7.538 13.310 1.00 18.27 159 MET A CA 1
ATOM 1229 C C . MET A 1 159 ? 7.573 -6.956 13.508 1.00 18.72 159 MET A C 1
ATOM 1230 O O . MET A 1 159 ? 7.910 -5.907 12.970 1.00 17.75 159 MET A O 1
ATOM 1235 N N . GLU A 1 160 ? 8.384 -7.682 14.269 1.00 20.00 160 GLU A N 1
ATOM 1236 C CA . GLU A 1 160 ? 9.762 -7.297 14.525 1.00 21.11 160 GLU A CA 1
ATOM 1237 C C . GLU A 1 160 ? 10.641 -8.421 13.981 1.00 21.00 160 GLU A C 1
ATOM 1238 O O . GLU A 1 160 ? 10.386 -9.595 14.253 1.00 21.85 160 GLU A O 1
ATOM 1244 N N . LEU A 1 161 ? 11.650 -8.066 13.191 1.00 21.20 161 LEU A N 1
ATOM 1245 C CA . LEU A 1 161 ? 12.570 -9.055 12.636 1.00 21.54 161 LEU A CA 1
ATOM 1246 C C . LEU A 1 161 ? 14.009 -8.647 12.942 1.00 21.76 161 LEU A C 1
ATOM 1247 O O . LEU A 1 161 ? 14.288 -7.480 13.222 1.00 22.21 161 LEU A O 1
ATOM 1252 N N . ASP A 1 162 ? 14.923 -9.609 12.898 1.00 21.94 162 ASP A N 1
ATOM 1253 C CA . ASP A 1 162 ? 16.325 -9.334 13.185 1.00 22.34 162 ASP A CA 1
ATOM 1254 C C . ASP A 1 162 ? 17.134 -9.296 11.892 1.00 22.38 162 ASP A C 1
ATOM 1255 O O . ASP A 1 162 ? 17.401 -10.336 11.288 1.00 21.71 162 ASP A O 1
ATOM 1260 N N . PHE A 1 163 ? 17.511 -8.093 11.466 1.00 22.54 163 PHE A N 1
ATOM 1261 C CA . PHE A 1 163 ? 18.294 -7.931 10.248 1.00 23.92 163 PHE A CA 1
ATOM 1262 C C . PHE A 1 163 ? 19.796 -7.880 10.520 1.00 24.97 163 PHE A C 1
ATOM 1263 O O . PHE A 1 163 ? 20.581 -7.467 9.667 1.00 25.47 163 PHE A O 1
ATOM 1271 N N . LEU A 1 164 ? 20.175 -8.304 11.723 1.00 26.29 164 LEU A N 1
ATOM 1272 C CA . LEU A 1 164 ? 21.576 -8.393 12.134 1.00 28.06 164 LEU A CA 1
ATOM 1273 C C . LEU A 1 164 ? 22.379 -7.093 12.204 1.00 29.51 164 LEU A C 1
ATOM 1274 O O . LEU A 1 164 ? 23.602 -7.132 12.353 1.00 29.64 164 LEU A O 1
ATOM 1279 N N . LYS A 1 165 ? 21.716 -5.946 12.108 1.00 30.93 165 LYS A N 1
ATOM 1280 C CA . LYS A 1 165 ? 22.437 -4.677 12.147 1.00 32.38 165 LYS A CA 1
ATOM 1281 C C . LYS A 1 165 ? 21.997 -3.753 13.277 1.00 33.12 165 LYS A C 1
ATOM 1282 O O . LYS A 1 165 ? 22.115 -2.533 13.167 1.00 33.41 165 LYS A O 1
ATOM 1288 N N . GLY A 1 166 ? 21.498 -4.332 14.363 1.00 33.60 166 GLY A N 1
ATOM 1289 C CA . GLY A 1 166 ? 21.053 -3.520 15.481 1.00 34.35 166 GLY A CA 1
ATOM 1290 C C . GLY A 1 166 ? 19.805 -2.730 15.137 1.00 34.96 166 GLY A C 1
ATOM 1291 O O . GLY A 1 166 ? 19.220 -2.913 14.067 1.00 35.09 166 GLY A O 1
ATOM 1292 N N . ARG A 1 167 ? 19.399 -1.843 16.039 1.00 35.05 167 ARG A N 1
ATOM 1293 C CA . ARG A 1 167 ? 18.205 -1.037 15.826 1.00 35.51 167 ARG A CA 1
ATOM 1294 C C . ARG A 1 167 ? 18.438 0.416 16.220 1.00 35.08 167 ARG A C 1
ATOM 1295 O O . ARG A 1 167 ? 18.868 0.706 17.336 1.00 35.58 167 ARG A O 1
ATOM 1303 N N . SER A 1 168 ? 18.155 1.327 15.295 1.00 34.65 168 SER A N 1
ATOM 1304 C CA . SER A 1 168 ? 18.330 2.750 15.552 1.00 34.01 168 SER A CA 1
ATOM 1305 C C . SER A 1 168 ? 17.359 3.194 16.637 1.00 33.61 168 SER A C 1
ATOM 1306 O O . SER A 1 168 ? 16.331 2.556 16.866 1.00 33.18 168 SER A O 1
ATOM 1309 N N . LYS A 1 169 ? 17.689 4.289 17.308 1.00 33.08 169 LYS A N 1
ATOM 1310 C CA . LYS A 1 169 ? 16.844 4.804 18.374 1.00 32.53 169 LYS A CA 1
ATOM 1311 C C . LYS A 1 169 ? 15.642 5.564 17.823 1.00 31.45 169 LYS A C 1
ATOM 1312 O O . LYS A 1 169 ? 15.780 6.407 16.936 1.00 31.50 169 LYS A O 1
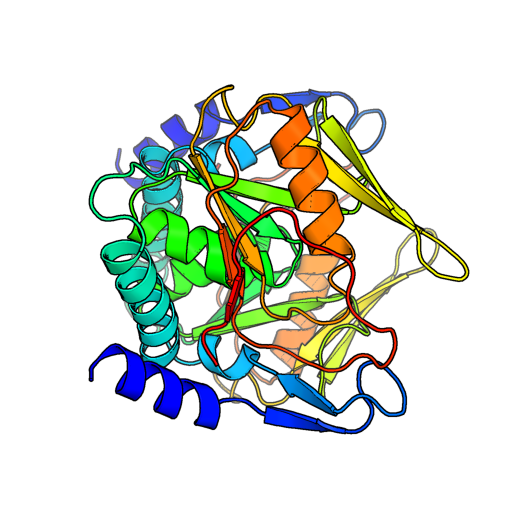ATOM 1318 N N . LEU A 1 170 ? 14.462 5.247 18.347 1.00 30.33 170 LEU A N 1
ATOM 1319 C CA . LEU A 1 170 ? 13.230 5.905 17.929 1.00 29.20 170 LEU A CA 1
ATOM 1320 C C . LEU A 1 170 ? 12.766 6.817 19.062 1.00 29.07 170 LEU A C 1
ATOM 1321 O O . LEU A 1 170 ? 12.771 6.424 20.230 1.00 29.25 170 LEU A O 1
ATOM 1326 N N . ASN A 1 171 ? 12.366 8.034 18.704 1.00 28.81 171 ASN A N 1
ATOM 1327 C CA . ASN A 1 171 ? 11.936 9.039 19.673 1.00 28.45 171 ASN A CA 1
ATOM 1328 C C . ASN A 1 171 ? 10.458 8.998 20.048 1.00 27.57 171 ASN A C 1
ATOM 1329 O O . ASN A 1 171 ? 9.885 10.013 20.441 1.00 28.21 171 ASN A O 1
ATOM 1334 N N . ALA A 1 172 ? 9.842 7.829 19.927 1.00 25.95 172 ALA A N 1
ATOM 1335 C CA . ALA A 1 172 ? 8.434 7.675 20.269 1.00 24.81 172 ALA A CA 1
ATOM 1336 C C . ALA A 1 172 ? 8.169 6.224 20.648 1.00 24.04 172 ALA A C 1
ATOM 1337 O O . ALA A 1 172 ? 8.889 5.326 20.220 1.00 23.98 172 ALA A O 1
ATOM 1339 N N . PRO A 1 173 ? 7.138 5.978 21.471 1.00 23.53 173 PRO A N 1
ATOM 1340 C CA . PRO A 1 173 ? 6.836 4.600 21.865 1.00 22.88 173 PRO A CA 1
ATOM 1341 C C . PRO A 1 173 ? 6.575 3.713 20.649 1.00 22.08 173 PRO A C 1
ATOM 1342 O O . PRO A 1 173 ? 6.163 4.193 19.587 1.00 21.72 173 PRO A O 1
ATOM 1346 N N . VAL A 1 174 ? 6.828 2.420 20.816 1.00 21.14 174 VAL A N 1
ATOM 1347 C CA . VAL A 1 174 ? 6.642 1.451 19.746 1.00 20.26 174 VAL A CA 1
ATOM 1348 C C . VAL A 1 174 ? 5.680 0.339 20.136 1.00 19.99 174 VAL A C 1
ATOM 1349 O O . VAL A 1 174 ? 5.746 -0.199 21.246 1.00 20.24 174 VAL A O 1
ATOM 1353 N N . PHE A 1 175 ? 4.775 0.015 19.220 1.00 19.40 175 PHE A N 1
ATOM 1354 C CA . PHE A 1 175 ? 3.818 -1.062 19.418 1.00 19.36 175 PHE A CA 1
ATOM 1355 C C . PHE A 1 175 ? 3.980 -2.023 18.254 1.00 19.60 175 PHE A C 1
ATOM 1356 O O . PHE A 1 175 ? 3.888 -1.619 17.097 1.00 19.55 175 PHE A O 1
ATOM 1364 N N . THR A 1 176 ? 4.237 -3.287 18.563 1.00 20.09 176 THR A N 1
ATOM 1365 C CA . THR A 1 176 ? 4.387 -4.308 17.538 1.00 20.39 176 THR A CA 1
ATOM 1366 C C . THR A 1 176 ? 3.293 -5.336 17.802 1.00 20.47 176 THR A C 1
ATOM 1367 O O . THR A 1 176 ? 3.249 -5.960 18.864 1.00 20.52 176 THR A O 1
ATOM 1371 N N . LEU A 1 177 ? 2.395 -5.492 16.837 1.00 20.24 177 LEU A N 1
ATOM 1372 C CA . LEU A 1 177 ? 1.271 -6.410 16.966 1.00 21.00 177 LEU A CA 1
ATOM 1373 C C . LEU A 1 177 ? 1.633 -7.881 17.179 1.00 21.83 177 LEU A C 1
ATOM 1374 O O . LEU A 1 177 ? 1.122 -8.523 18.101 1.00 21.79 177 LEU A O 1
ATOM 1379 N N . LEU A 1 178 ? 2.511 -8.411 16.334 1.00 22.94 178 LEU A N 1
ATOM 1380 C CA . LEU A 1 178 ? 2.908 -9.815 16.418 1.00 24.62 178 LEU A CA 1
ATOM 1381 C C . LEU A 1 178 ? 4.326 -9.994 16.951 1.00 25.69 178 LEU A C 1
ATOM 1382 O O . LEU A 1 178 ? 4.489 -10.633 18.014 1.00 27.49 178 LEU A O 1
ATOM 1387 N N . MET B 1 1 ? -24.166 13.039 -11.465 1.00 31.84 1 MET B N 1
ATOM 1388 C CA . MET B 1 1 ? -24.714 11.778 -10.924 1.00 31.90 1 MET B CA 1
ATOM 1389 C C . MET B 1 1 ? -23.659 10.855 -10.249 1.00 30.71 1 MET B C 1
ATOM 1390 O O . MET B 1 1 ? -22.478 10.936 -10.558 1.00 31.45 1 MET B O 1
ATOM 1395 N N . PRO B 1 2 ? -24.098 9.931 -9.363 1.00 30.80 2 PRO B N 1
ATOM 1396 C CA . PRO B 1 2 ? -23.310 8.953 -8.593 1.00 29.55 2 PRO B CA 1
ATOM 1397 C C . PRO B 1 2 ? -21.801 8.776 -8.853 1.00 28.46 2 PRO B C 1
ATOM 1398 O O . PRO B 1 2 ? -20.975 9.432 -8.207 1.00 28.03 2 PRO B O 1
ATOM 1402 N N . ILE B 1 3 ? -21.429 7.873 -9.757 1.00 27.51 3 ILE B N 1
ATOM 1403 C CA . ILE B 1 3 ? -20.013 7.666 -10.053 1.00 26.56 3 ILE B CA 1
ATOM 1404 C C . ILE B 1 3 ? -19.420 8.975 -10.576 1.00 25.83 3 ILE B C 1
ATOM 1405 O O . ILE B 1 3 ? -18.319 9.377 -10.191 1.00 24.85 3 ILE B O 1
ATOM 1410 N N . ALA B 1 4 ? -20.168 9.644 -11.448 1.00 24.57 4 ALA B N 1
ATOM 1411 C CA . ALA B 1 4 ? -19.733 10.912 -12.021 1.00 24.18 4 ALA B CA 1
ATOM 1412 C C . ALA B 1 4 ? -19.608 11.997 -10.947 1.00 23.77 4 ALA B C 1
ATOM 1413 O O . ALA B 1 4 ? -18.743 12.868 -11.034 1.00 23.31 4 ALA B O 1
ATOM 1415 N N . SER B 1 5 ? -20.473 11.949 -9.938 1.00 22.97 5 SER B N 1
ATOM 1416 C CA . SER B 1 5 ? -20.436 12.933 -8.860 1.00 22.56 5 SER B CA 1
ATOM 1417 C C . SER B 1 5 ? -19.149 12.767 -8.056 1.00 22.17 5 SER B C 1
ATOM 1418 O O . SER B 1 5 ? -18.502 13.748 -7.676 1.00 21.13 5 SER B O 1
ATOM 1421 N N . TYR B 1 6 ? -18.780 11.519 -7.795 1.00 21.48 6 TYR B N 1
ATOM 1422 C CA . TYR B 1 6 ? -17.561 11.238 -7.047 1.00 20.86 6 TYR B CA 1
ATOM 1423 C C . TYR B 1 6 ? -16.349 11.613 -7.892 1.00 20.02 6 TYR B C 1
ATOM 1424 O O . TYR B 1 6 ? -15.397 12.225 -7.398 1.00 19.27 6 TYR B O 1
ATOM 1433 N N . ALA B 1 7 ? -16.390 11.248 -9.169 1.00 19.12 7 ALA B N 1
ATOM 1434 C CA . ALA B 1 7 ? -15.298 11.548 -10.083 1.00 18.63 7 ALA B CA 1
ATOM 1435 C C . ALA B 1 7 ? -15.049 13.055 -10.138 1.00 18.66 7 ALA B C 1
ATOM 1436 O O . ALA B 1 7 ? -13.905 13.505 -10.154 1.00 18.55 7 ALA B O 1
ATOM 1438 N N . GLN B 1 8 ? -16.127 13.832 -10.167 1.00 18.42 8 GLN B N 1
ATOM 1439 C CA . GLN B 1 8 ? -16.012 15.286 -10.216 1.00 18.22 8 GLN B CA 1
ATOM 1440 C C . GLN B 1 8 ? -15.277 15.843 -9.002 1.00 17.84 8 GLN B C 1
ATOM 1441 O O . GLN B 1 8 ? -14.326 16.615 -9.138 1.00 17.40 8 GLN B O 1
ATOM 1447 N N . GLU B 1 9 ? -15.721 15.458 -7.811 1.00 17.63 9 GLU B N 1
ATOM 1448 C CA . GLU B 1 9 ? -15.100 15.953 -6.592 1.00 17.58 9 GLU B CA 1
ATOM 1449 C C . GLU B 1 9 ? -13.639 15.530 -6.483 1.00 16.74 9 GLU B C 1
ATOM 1450 O O . GLU B 1 9 ? -12.786 16.309 -6.052 1.00 17.19 9 GLU B O 1
ATOM 1456 N N . LEU B 1 10 ? -13.341 14.299 -6.886 1.00 15.08 10 LEU B N 1
ATOM 1457 C CA . LEU B 1 10 ? -11.970 13.800 -6.816 1.00 14.67 10 LEU B CA 1
ATOM 1458 C C . LEU B 1 10 ? -11.060 14.555 -7.785 1.00 14.75 10 LEU B C 1
ATOM 1459 O O . LEU B 1 10 ? -9.927 14.899 -7.449 1.00 14.36 10 LEU B O 1
ATOM 1464 N N . LYS B 1 11 ? -11.560 14.823 -8.985 1.00 14.59 11 LYS B N 1
ATOM 1465 C CA . LYS B 1 11 ? -10.777 15.553 -9.973 1.00 15.27 11 LYS B CA 1
ATOM 1466 C C . LYS B 1 11 ? -10.359 16.915 -9.412 1.00 14.93 11 LYS B C 1
ATOM 1467 O O . LYS B 1 11 ? -9.220 17.349 -9.588 1.00 13.91 11 LYS B O 1
ATOM 1473 N N . LEU B 1 12 ? -11.282 17.580 -8.728 1.00 14.63 12 LEU B N 1
ATOM 1474 C CA . LEU B 1 12 ? -10.995 18.899 -8.174 1.00 14.68 12 LEU B CA 1
ATOM 1475 C C . LEU B 1 12 ? -9.966 18.884 -7.044 1.00 15.03 12 LEU B C 1
ATOM 1476 O O . LEU B 1 12 ? -9.407 19.927 -6.698 1.00 15.50 12 LEU B O 1
ATOM 1481 N N . ALA B 1 13 ? -9.710 17.706 -6.482 1.00 14.27 13 ALA B N 1
ATOM 1482 C CA . ALA B 1 13 ? -8.751 17.577 -5.389 1.00 13.89 13 ALA B CA 1
ATOM 1483 C C . ALA B 1 13 ? -7.325 17.303 -5.859 1.00 14.07 13 ALA B C 1
ATOM 1484 O O . ALA B 1 13 ? -6.382 17.370 -5.066 1.00 14.43 13 ALA B O 1
ATOM 1486 N N . LEU B 1 14 ? -7.159 17.002 -7.142 1.00 13.66 14 LEU B N 1
ATOM 1487 C CA . LEU B 1 14 ? -5.832 16.718 -7.682 1.00 13.89 14 LEU B CA 1
ATOM 1488 C C . LEU B 1 14 ? -4.986 17.981 -7.740 1.00 14.27 14 LEU B C 1
ATOM 1489 O O . LEU B 1 14 ? -5.515 19.083 -7.859 1.00 15.69 14 LEU B O 1
ATOM 1494 N N . HIS B 1 15 ? -3.672 17.829 -7.638 1.00 14.66 15 HIS B N 1
ATOM 1495 C CA . HIS B 1 15 ? -2.809 18.989 -7.765 1.00 15.22 15 HIS B CA 1
ATOM 1496 C C . HIS B 1 15 ? -1.930 18.797 -8.986 1.00 15.17 15 HIS B C 1
ATOM 1497 O O . HIS B 1 15 ? -1.249 17.784 -9.123 1.00 14.74 15 HIS B O 1
ATOM 1504 N N . GLN B 1 16 ? -1.951 19.780 -9.876 1.00 14.90 16 GLN B N 1
ATOM 1505 C CA . GLN B 1 16 ? -1.174 19.713 -11.103 1.00 16.25 16 GLN B CA 1
ATOM 1506 C C . GLN B 1 16 ? 0.276 20.147 -10.921 1.00 16.35 16 GLN B C 1
ATOM 1507 O O . GLN B 1 16 ? 0.556 21.184 -10.318 1.00 17.33 16 GLN B O 1
ATOM 1513 N N . TYR B 1 17 ? 1.196 19.344 -11.441 1.00 16.16 17 TYR B N 1
ATOM 1514 C CA . TYR B 1 17 ? 2.618 19.657 -11.358 1.00 16.53 17 TYR B CA 1
ATOM 1515 C C . TYR B 1 17 ? 3.270 19.587 -12.735 1.00 17.13 17 TYR B C 1
ATOM 1516 O O . TYR B 1 17 ? 3.570 18.504 -13.232 1.00 16.52 17 TYR B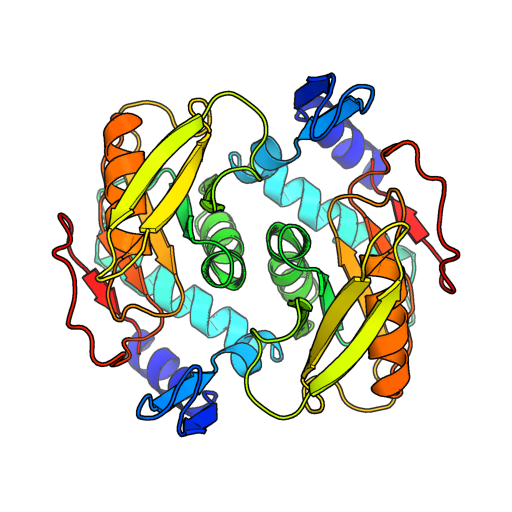 O 1
ATOM 1525 N N . PRO B 1 18 ? 3.489 20.745 -13.373 1.00 18.63 18 PRO B N 1
ATOM 1526 C CA . PRO B 1 18 ? 4.118 20.744 -14.698 1.00 19.34 18 PRO B CA 1
ATOM 1527 C C . PRO B 1 18 ? 5.550 20.213 -14.646 1.00 20.01 18 PRO B C 1
ATOM 1528 O O . PRO B 1 18 ? 6.243 20.346 -13.632 1.00 20.16 18 PRO B O 1
ATOM 1532 N N . ASN B 1 19 ? 5.985 19.608 -15.747 1.00 20.44 19 ASN B N 1
ATOM 1533 C CA . ASN B 1 19 ? 7.337 19.076 -15.859 1.00 21.07 19 ASN B CA 1
ATOM 1534 C C . ASN B 1 19 ? 7.733 18.095 -14.761 1.00 21.04 19 ASN B C 1
ATOM 1535 O O . ASN B 1 19 ? 8.816 18.195 -14.187 1.00 21.26 19 ASN B O 1
ATOM 1540 N N . PHE B 1 20 ? 6.852 17.143 -14.471 1.00 20.40 20 PHE B N 1
ATOM 1541 C CA . PHE B 1 20 ? 7.130 16.127 -13.459 1.00 20.35 20 PHE B CA 1
ATOM 1542 C C . PHE B 1 20 ? 6.560 14.799 -13.941 1.00 20.57 20 PHE B C 1
ATOM 1543 O O . PHE B 1 20 ? 5.426 14.748 -14.415 1.00 19.83 20 PHE B O 1
ATOM 1551 N N . PRO B 1 21 ? 7.328 13.703 -13.811 1.00 21.58 21 PRO B N 1
ATOM 1552 C CA . PRO B 1 21 ? 8.683 13.617 -13.252 1.00 22.53 21 PRO B CA 1
ATOM 1553 C C . PRO B 1 21 ? 9.780 14.042 -14.228 1.00 23.45 21 PRO B C 1
ATOM 1554 O O . PRO B 1 21 ? 10.962 14.025 -13.884 1.00 24.67 21 PRO B O 1
ATOM 1558 N N . SER B 1 22 ? 9.379 14.410 -15.442 1.00 24.25 22 SER B N 1
ATOM 1559 C CA . SER B 1 22 ? 10.315 14.840 -16.480 1.00 24.73 22 SER B CA 1
ATOM 1560 C C . SER B 1 22 ? 9.750 16.063 -17.198 1.00 24.94 22 SER B C 1
ATOM 1561 O O . SER B 1 22 ? 8.542 16.300 -17.177 1.00 24.94 22 SER B O 1
ATOM 1564 N N . GLU B 1 23 ? 10.619 16.836 -17.844 1.00 25.06 23 GLU B N 1
ATOM 1565 C CA . GLU B 1 23 ? 10.171 18.030 -18.551 1.00 24.77 23 GLU B CA 1
ATOM 1566 C C . GLU B 1 23 ? 9.095 17.690 -19.576 1.00 23.48 23 GLU B C 1
ATOM 1567 O O . GLU B 1 23 ? 9.182 16.672 -20.268 1.00 23.64 23 GLU B O 1
ATOM 1573 N N . GLY B 1 24 ? 8.079 18.544 -19.659 1.00 22.05 24 GLY B N 1
ATOM 1574 C CA . GLY B 1 24 ? 7.004 18.335 -20.610 1.00 20.79 24 GLY B CA 1
ATOM 1575 C C . GLY B 1 24 ? 5.837 17.493 -20.127 1.00 20.11 24 GLY B C 1
ATOM 1576 O O . GLY B 1 24 ? 4.769 17.513 -20.737 1.00 19.41 24 GLY B O 1
ATOM 1577 N N . ILE B 1 25 ? 6.024 16.749 -19.043 1.00 19.63 25 ILE B N 1
ATOM 1578 C CA . ILE B 1 25 ? 4.948 15.911 -18.522 1.00 18.85 25 ILE B CA 1
ATOM 1579 C C . ILE B 1 25 ? 4.075 16.679 -17.529 1.00 18.02 25 ILE B C 1
ATOM 1580 O O . ILE B 1 25 ? 4.574 17.218 -16.544 1.00 18.45 25 ILE B O 1
ATOM 1585 N N . LEU B 1 26 ? 2.775 16.746 -17.801 1.00 17.39 26 LEU B N 1
ATOM 1586 C CA . LEU B 1 26 ? 1.851 17.442 -16.908 1.00 17.33 26 LEU B CA 1
ATOM 1587 C C . LEU B 1 26 ? 1.330 16.414 -15.912 1.00 16.61 26 LEU B C 1
ATOM 1588 O O . LEU B 1 26 ? 0.403 15.661 -16.206 1.00 17.89 26 LEU B O 1
ATOM 1593 N N . PHE B 1 27 ? 1.936 16.395 -14.733 1.00 15.07 27 PHE B N 1
ATOM 1594 C CA . PHE B 1 27 ? 1.579 15.442 -13.688 1.00 13.50 27 PHE B CA 1
ATOM 1595 C C . PHE B 1 27 ? 0.369 15.884 -12.871 1.00 13.15 27 PHE B C 1
ATOM 1596 O O . PHE B 1 27 ? 0.117 17.072 -12.714 1.00 12.89 27 PHE B O 1
ATOM 1604 N N . GLU B 1 28 ? -0.388 14.912 -12.374 1.00 12.07 28 GLU B N 1
ATOM 1605 C CA . GLU B 1 28 ? -1.536 15.190 -11.514 1.00 12.08 28 GLU B CA 1
ATOM 1606 C C . GLU B 1 28 ? -1.325 14.326 -10.273 1.00 11.96 28 GLU B C 1
ATOM 1607 O O . GLU B 1 28 ? -1.231 13.103 -10.370 1.00 11.95 28 GLU B O 1
ATOM 1613 N N . ASP B 1 29 ? -1.235 14.968 -9.111 1.00 11.47 29 ASP B N 1
ATOM 1614 C CA . ASP B 1 29 ? -1.012 14.258 -7.853 1.00 10.88 29 ASP B CA 1
ATOM 1615 C C . ASP B 1 29 ? -2.328 13.913 -7.156 1.00 10.61 29 ASP B C 1
ATOM 1616 O O . ASP B 1 29 ? -3.087 14.804 -6.783 1.00 10.14 29 ASP B O 1
ATOM 1621 N N . PHE B 1 30 ? -2.588 12.617 -6.980 1.00 10.16 30 PHE B N 1
ATOM 1622 C CA . PHE B 1 30 ? -3.817 12.187 -6.326 1.00 10.21 30 PHE B CA 1
ATOM 1623 C C . PHE B 1 30 ? -3.679 12.030 -4.814 1.00 10.67 30 PHE B C 1
ATOM 1624 O O . PHE B 1 30 ? -4.656 11.764 -4.129 1.00 10.24 30 PHE B O 1
ATOM 1632 N N . LEU B 1 31 ? -2.474 12.228 -4.289 1.00 11.04 31 LEU B N 1
ATOM 1633 C CA . LEU B 1 31 ? -2.286 12.063 -2.853 1.00 11.06 31 LEU B CA 1
ATOM 1634 C C . LEU B 1 31 ? -3.212 12.892 -1.951 1.00 10.97 31 LEU B C 1
ATOM 1635 O O . LEU B 1 31 ? -3.559 12.443 -0.856 1.00 10.52 31 LEU B O 1
ATOM 1640 N N . PRO B 1 32 ? -3.624 14.104 -2.379 1.00 10.77 32 PRO B N 1
ATOM 1641 C CA . PRO B 1 32 ? -4.520 14.869 -1.499 1.00 10.66 32 PRO B CA 1
ATOM 1642 C C . PRO B 1 32 ? -5.812 14.110 -1.160 1.00 11.12 32 PRO B C 1
ATOM 1643 O O . PRO B 1 32 ? -6.438 14.339 -0.115 1.00 10.97 32 PRO B O 1
ATOM 1647 N N . ILE B 1 33 ? -6.201 13.193 -2.038 1.00 11.09 33 ILE B N 1
ATOM 1648 C CA . ILE B 1 33 ? -7.408 12.408 -1.831 1.00 11.29 33 ILE B CA 1
ATOM 1649 C C . ILE B 1 33 ? -7.301 11.572 -0.560 1.00 10.98 33 ILE B C 1
ATOM 1650 O O . ILE B 1 33 ? -8.256 11.477 0.210 1.00 11.62 33 ILE B O 1
ATOM 1655 N N . PHE B 1 34 ? -6.131 10.987 -0.318 1.00 10.73 34 PHE B N 1
ATOM 1656 C CA . PHE B 1 34 ? -5.953 10.151 0.866 1.00 11.00 34 PHE B CA 1
ATOM 1657 C C . PHE B 1 34 ? -5.826 10.923 2.170 1.00 11.49 34 PHE B C 1
ATO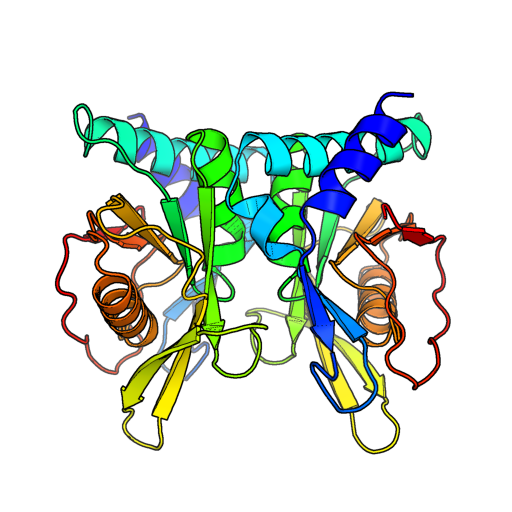M 1658 O O . PHE B 1 34 ? -6.021 10.356 3.246 1.00 12.23 34 PHE B O 1
ATOM 1666 N N . ARG B 1 35 ? -5.512 12.212 2.076 1.00 11.85 35 ARG B N 1
ATOM 1667 C CA . ARG B 1 35 ? -5.362 13.055 3.265 1.00 12.82 35 ARG B CA 1
ATOM 1668 C C . ARG B 1 35 ? -6.699 13.368 3.927 1.00 13.61 35 ARG B C 1
ATOM 1669 O O . ARG B 1 35 ? -6.743 13.752 5.097 1.00 13.10 35 ARG B O 1
ATOM 1677 N N . ASN B 1 36 ? -7.780 13.225 3.167 1.00 14.62 36 ASN B N 1
ATOM 1678 C CA . ASN B 1 36 ? -9.127 13.526 3.644 1.00 16.04 36 ASN B CA 1
ATOM 1679 C C . ASN B 1 36 ? -10.002 12.280 3.539 1.00 15.68 36 ASN B C 1
ATOM 1680 O O . ASN B 1 36 ? -10.294 11.812 2.440 1.00 15.63 36 ASN B O 1
ATOM 1685 N N . PRO B 1 37 ? -10.438 11.725 4.684 1.00 15.66 37 PRO B N 1
ATOM 1686 C CA . PRO B 1 37 ? -11.280 10.522 4.646 1.00 16.07 37 PRO B CA 1
ATOM 1687 C C . PRO B 1 37 ? -12.543 10.650 3.798 1.00 15.90 37 PRO B C 1
ATOM 1688 O O . PRO B 1 37 ? -13.002 9.669 3.215 1.00 15.96 37 PRO B O 1
ATOM 1692 N N . GLY B 1 38 ? -13.095 11.858 3.719 1.00 16.23 38 GLY B N 1
ATOM 1693 C CA . GLY B 1 38 ? -14.286 12.065 2.915 1.00 16.12 38 GLY B CA 1
ATOM 1694 C C . GLY B 1 38 ? -13.994 11.785 1.449 1.00 16.18 38 GLY B C 1
ATOM 1695 O O . GLY B 1 38 ? -14.786 11.145 0.754 1.00 17.30 38 GLY B O 1
ATOM 1696 N N . LEU B 1 39 ? -12.845 12.262 0.978 1.00 15.26 39 LEU B N 1
ATOM 1697 C CA . LEU B 1 39 ? -12.445 12.049 -0.409 1.00 14.49 39 LEU B CA 1
ATOM 1698 C C . LEU B 1 39 ? -12.025 10.593 -0.651 1.00 14.27 39 LEU B C 1
ATOM 1699 O O . LEU B 1 39 ? -12.402 9.985 -1.656 1.00 14.12 39 LEU B O 1
ATOM 1704 N N . PHE B 1 40 ? -11.242 10.037 0.269 1.00 14.05 40 PHE B N 1
ATOM 1705 C CA . PHE B 1 40 ? -10.784 8.654 0.151 1.00 14.01 40 PHE B CA 1
ATOM 1706 C C . PHE B 1 40 ? -12.007 7.734 0.037 1.00 14.24 40 PHE B C 1
ATOM 1707 O O . PHE B 1 40 ? -12.045 6.830 -0.802 1.00 14.24 40 PHE B O 1
ATOM 1715 N N . GLN B 1 41 ? -13.014 7.972 0.876 1.00 14.25 41 GLN B N 1
ATOM 1716 C CA . GLN B 1 41 ? -14.233 7.166 0.840 1.00 15.84 41 GLN B CA 1
ATOM 1717 C C . GLN B 1 41 ? -14.864 7.205 -0.549 1.00 15.94 41 GLN B C 1
ATOM 1718 O O . GLN B 1 41 ? -15.319 6.183 -1.066 1.00 16.21 41 GLN B O 1
ATOM 1724 N N . LYS B 1 42 ? -14.885 8.384 -1.159 1.00 15.98 42 LYS B N 1
ATOM 1725 C CA . LYS B 1 42 ? -15.483 8.523 -2.477 1.00 16.15 42 LYS B CA 1
ATOM 1726 C C . LYS B 1 42 ? -14.683 7.822 -3.566 1.00 15.63 42 LYS B C 1
ATOM 1727 O O . LYS B 1 42 ? -15.255 7.328 -4.540 1.00 15.32 42 LYS B O 1
ATOM 1733 N N . LEU B 1 43 ? -13.363 7.766 -3.402 1.00 14.46 43 LEU B N 1
ATOM 1734 C CA . LEU B 1 43 ? -12.516 7.082 -4.376 1.00 14.10 43 LEU B CA 1
ATOM 1735 C C . LEU B 1 43 ? -12.871 5.592 -4.363 1.00 13.78 43 LEU B C 1
ATOM 1736 O O . LEU B 1 43 ? -13.079 4.983 -5.413 1.00 12.91 43 LEU B O 1
ATOM 1741 N N . ILE B 1 44 ? -12.952 5.015 -3.167 1.00 13.53 44 ILE B N 1
ATOM 1742 C CA . ILE B 1 44 ? -13.269 3.595 -3.042 1.00 13.40 44 ILE B CA 1
ATOM 1743 C C . ILE B 1 44 ? -14.687 3.304 -3.518 1.00 13.75 44 ILE B C 1
ATOM 1744 O O . ILE B 1 44 ? -14.916 2.346 -4.256 1.00 14.64 44 ILE B O 1
ATOM 1749 N N . ASP B 1 45 ? -15.639 4.134 -3.106 1.00 14.14 45 ASP B N 1
ATOM 1750 C CA . ASP B 1 45 ? -17.016 3.924 -3.530 1.00 15.27 45 ASP B CA 1
ATOM 1751 C C . ASP B 1 45 ? -17.178 4.028 -5.036 1.00 15.11 45 ASP B C 1
ATOM 1752 O O . ASP B 1 45 ? -17.993 3.316 -5.622 1.00 15.08 45 ASP B O 1
ATOM 1757 N N . ALA B 1 46 ? -16.412 4.909 -5.671 1.00 14.27 46 ALA B N 1
ATOM 1758 C CA . ALA B 1 46 ? -16.510 5.056 -7.119 1.00 13.94 46 ALA B CA 1
ATOM 1759 C C . ALA B 1 46 ? -16.070 3.774 -7.820 1.00 13.86 46 ALA B C 1
ATOM 1760 O O . ALA B 1 46 ? -16.751 3.287 -8.716 1.00 13.98 46 ALA B O 1
ATOM 1762 N N . PHE B 1 47 ? -14.933 3.216 -7.418 1.00 14.06 47 PHE B N 1
ATOM 1763 C CA . PHE B 1 47 ? -14.464 1.988 -8.050 1.00 14.62 47 PHE B CA 1
ATOM 1764 C C . PHE B 1 47 ? -15.382 0.815 -7.719 1.00 14.96 47 PHE B C 1
ATOM 1765 O O . PHE B 1 47 ? -15.621 -0.048 -8.563 1.00 15.49 47 PHE B O 1
ATOM 1773 N N . LYS B 1 48 ? -15.888 0.782 -6.491 1.00 15.93 48 LYS B N 1
ATOM 1774 C CA . LYS B 1 48 ? -16.785 -0.291 -6.076 1.00 17.09 48 LYS B CA 1
ATOM 1775 C C . LYS B 1 48 ? -18.043 -0.260 -6.940 1.00 17.43 48 LYS B C 1
ATOM 1776 O O . LYS B 1 48 ? -18.455 -1.284 -7.478 1.00 18.19 48 LYS B O 1
ATOM 1782 N N . LEU B 1 49 ? -18.639 0.920 -7.082 1.00 18.08 49 LEU B N 1
ATOM 1783 C CA . LEU B 1 49 ? -19.841 1.063 -7.894 1.00 18.36 49 LEU B CA 1
ATOM 1784 C C . LEU B 1 49 ? -19.561 0.691 -9.345 1.00 18.21 49 LEU B C 1
ATOM 1785 O O . LEU B 1 49 ? -20.392 0.061 -10.005 1.00 18.74 49 LEU B O 1
ATOM 1790 N N . HIS B 1 50 ? -18.393 1.073 -9.850 1.00 17.27 50 HIS B N 1
ATOM 1791 C CA . HIS B 1 50 ? -18.055 0.742 -11.224 1.00 16.89 50 HIS B CA 1
ATOM 1792 C C . HIS B 1 50 ? -17.988 -0.767 -11.414 1.00 17.14 50 HIS B C 1
ATOM 1793 O O . HIS B 1 50 ? -18.546 -1.309 -12.368 1.00 17.90 50 HIS B O 1
ATOM 1800 N N . LEU B 1 51 ? -17.287 -1.442 -10.512 1.00 17.27 51 LEU B N 1
ATOM 1801 C CA . LEU B 1 51 ? -17.145 -2.885 -10.617 1.00 17.88 51 LEU B CA 1
ATOM 1802 C C . LEU B 1 51 ? -18.464 -3.624 -10.429 1.00 18.84 51 LEU B C 1
ATOM 1803 O O . LEU B 1 51 ? -18.687 -4.666 -11.041 1.00 18.46 51 LEU B O 1
ATOM 1808 N N . GLU B 1 52 ? -19.347 -3.084 -9.597 1.00 20.09 52 GLU B N 1
ATOM 1809 C CA . GLU B 1 52 ? -20.636 -3.727 -9.371 1.00 21.94 52 GLU B CA 1
ATOM 1810 C C . GLU B 1 52 ? -21.502 -3.616 -10.618 1.00 22.70 52 GLU B C 1
ATOM 1811 O O . GLU B 1 52 ? -22.344 -4.478 -10.880 1.00 23.40 52 GLU B O 1
ATOM 1817 N N . GLU B 1 53 ? -21.292 -2.556 -11.392 1.00 23.05 53 GLU B N 1
ATOM 1818 C CA . GLU B 1 53 ? -22.071 -2.349 -12.604 1.00 23.40 53 GLU B CA 1
ATOM 1819 C C . GLU B 1 53 ? -21.438 -3.015 -13.819 1.00 23.22 53 GLU B C 1
ATOM 1820 O O . GLU B 1 53 ? -22.135 -3.410 -14.757 1.00 23.20 53 GLU B O 1
ATOM 1826 N N . ALA B 1 54 ? -20.117 -3.150 -13.799 1.00 22.18 54 ALA B N 1
ATOM 1827 C CA . ALA B 1 54 ? -19.403 -3.763 -14.912 1.00 21.53 54 ALA B CA 1
ATOM 1828 C C . ALA B 1 54 ? -19.445 -5.287 -14.858 1.00 21.12 54 ALA B C 1
ATOM 1829 O O . ALA B 1 54 ? -19.421 -5.952 -15.892 1.00 21.41 54 ALA B O 1
ATOM 1831 N N . PHE B 1 55 ? -19.510 -5.837 -13.651 1.00 20.97 55 PHE B N 1
ATOM 1832 C CA . PHE B 1 55 ? -19.531 -7.284 -13.482 1.00 21.09 55 PHE B CA 1
ATOM 1833 C C . PHE B 1 55 ? -20.611 -7.724 -12.505 1.00 21.74 55 PHE B C 1
ATOM 1834 O O . PHE B 1 55 ? -20.327 -8.347 -11.485 1.00 21.85 55 PHE B O 1
ATOM 1842 N N . PRO B 1 56 ? -21.876 -7.415 -12.819 1.00 22.37 56 PRO B N 1
ATOM 1843 C CA . PRO B 1 56 ? -23.001 -7.782 -11.958 1.00 23.24 56 PRO B CA 1
ATOM 1844 C C . PRO B 1 56 ? -23.189 -9.288 -11.797 1.00 23.57 56 PRO B C 1
ATOM 1845 O O . PRO B 1 56 ? -23.675 -9.754 -10.764 1.00 24.12 56 PRO B O 1
ATOM 1849 N N . GLU B 1 57 ? -22.794 -10.047 -12.813 1.00 24.14 57 GLU B N 1
ATOM 1850 C CA . GLU B 1 57 ? -22.950 -11.496 -12.777 1.00 24.89 57 GLU B CA 1
ATOM 1851 C C . GLU B 1 57 ? -21.648 -12.269 -12.949 1.00 24.97 57 GLU B C 1
ATOM 1852 O O . GLU B 1 57 ? -21.658 -13.443 -13.321 1.00 25.29 57 GLU B O 1
ATOM 1858 N N . VAL B 1 58 ? -20.529 -11.605 -12.682 1.00 24.61 58 VAL B N 1
ATOM 1859 C CA . VAL B 1 58 ? -19.219 -12.236 -12.779 1.00 24.48 58 VAL B CA 1
ATOM 1860 C C . VAL B 1 58 ? -18.536 -12.066 -11.429 1.00 24.14 58 VAL B C 1
ATOM 1861 O O . VAL B 1 58 ? -18.492 -10.964 -10.883 1.00 24.55 58 VAL B O 1
ATOM 1865 N N . LYS B 1 59 ? -18.011 -13.157 -10.887 1.00 23.39 59 LYS B N 1
ATOM 1866 C CA . LYS B 1 59 ? -17.354 -13.100 -9.590 1.00 22.52 59 LYS B CA 1
ATOM 1867 C C . LYS B 1 59 ? -15.917 -12.607 -9.684 1.00 20.97 59 LYS B C 1
ATOM 1868 O O . LYS B 1 59 ? -15.131 -13.114 -10.482 1.00 21.32 59 LYS B O 1
ATOM 1874 N N . ILE B 1 60 ? -15.586 -11.605 -8.875 1.00 19.37 60 ILE B N 1
ATOM 1875 C CA . ILE B 1 60 ? -14.227 -11.074 -8.832 1.00 17.90 60 ILE B CA 1
ATOM 1876 C C . ILE B 1 60 ? -13.565 -11.757 -7.640 1.00 16.86 60 ILE B C 1
ATOM 1877 O O . ILE B 1 60 ? -14.117 -11.769 -6.538 1.00 16.44 60 ILE B O 1
ATOM 1882 N N . ASP B 1 61 ? -12.386 -12.331 -7.862 1.00 16.16 61 ASP B N 1
ATOM 1883 C CA . ASP B 1 61 ? -11.675 -13.031 -6.802 1.00 15.43 61 ASP B CA 1
ATOM 1884 C C . ASP B 1 61 ? -10.595 -12.198 -6.118 1.00 14.55 61 ASP B C 1
ATOM 1885 O O . ASP B 1 61 ? -10.415 -12.284 -4.898 1.00 14.06 61 ASP B O 1
ATOM 1890 N N . TYR B 1 62 ? -9.874 -11.401 -6.903 1.00 13.60 62 TYR B N 1
ATOM 1891 C CA . TYR B 1 62 ? -8.807 -10.575 -6.351 1.00 13.66 62 TYR B CA 1
ATOM 1892 C C . TYR B 1 62 ? -8.623 -9.241 -7.040 1.00 13.21 62 TYR B C 1
ATOM 1893 O O . TYR B 1 62 ? -8.956 -9.059 -8.214 1.00 13.35 62 TYR B O 1
ATOM 1902 N N . ILE B 1 63 ? -8.068 -8.314 -6.272 1.00 13.22 63 ILE B N 1
ATOM 1903 C CA . ILE B 1 63 ? -7.689 -7.012 -6.768 1.00 12.75 63 ILE B CA 1
ATOM 1904 C C . ILE B 1 63 ? -6.169 -7.158 -6.776 1.00 11.77 63 ILE B C 1
ATOM 1905 O O . ILE B 1 63 ? -5.576 -7.565 -5.770 1.00 12.41 63 ILE B O 1
ATOM 1910 N N . VAL B 1 64 ? -5.550 -6.874 -7.914 1.00 11.16 64 VAL B N 1
ATOM 1911 C CA . VAL B 1 64 ? -4.097 -6.948 -8.036 1.00 11.31 64 VAL B CA 1
ATOM 1912 C C . VAL B 1 64 ? -3.615 -5.503 -8.171 1.00 10.87 64 VAL B C 1
ATOM 1913 O O . VAL B 1 64 ? -3.925 -4.823 -9.152 1.00 11.23 64 VAL B O 1
ATOM 1917 N N . GLY B 1 65 ? -2.865 -5.038 -7.174 1.00 11.35 65 GLY B N 1
ATOM 1918 C CA . GLY B 1 65 ? -2.373 -3.668 -7.187 1.00 11.33 65 GLY B CA 1
ATOM 1919 C C . GLY B 1 65 ? -0.911 -3.547 -7.563 1.00 11.18 65 GLY B C 1
ATOM 1920 O O . GLY B 1 65 ? -0.086 -4.358 -7.144 1.00 11.05 65 GLY B O 1
ATOM 1921 N N . LEU B 1 66 ? -0.579 -2.532 -8.360 1.00 11.28 66 LEU B N 1
ATOM 1922 C CA . LEU B 1 66 ? 0.806 -2.346 -8.792 1.00 11.45 66 LEU B CA 1
ATOM 1923 C C . LEU B 1 66 ? 1.597 -1.461 -7.823 1.00 11.26 66 LEU B C 1
ATOM 1924 O O . LEU B 1 66 ? 1.081 -0.454 -7.348 1.00 11.79 66 LEU B O 1
ATOM 1929 N N . GLU B 1 67 ? 2.846 -1.832 -7.536 1.00 15.15 67 GLU B N 1
ATOM 1930 C CA . GLU B 1 67 ? 3.671 -1.054 -6.622 1.00 15.83 67 GLU B CA 1
ATOM 1931 C C . GLU B 1 67 ? 3.981 0.289 -7.300 1.00 15.75 67 GLU B C 1
ATOM 1932 O O . GLU B 1 67 ? 4.318 0.312 -8.484 1.00 15.95 67 GLU B O 1
ATOM 1938 N N . SER B 1 68 ? 3.877 1.406 -6.579 1.00 15.75 68 SER B N 1
ATOM 1939 C CA . SER B 1 68 ? 3.487 1.456 -5.174 1.00 16.07 68 SER B CA 1
ATOM 1940 C C . SER B 1 68 ? 2.149 2.183 -5.005 1.00 14.82 68 SER B C 1
ATOM 1941 O O . SER B 1 68 ? 1.479 2.027 -3.990 1.00 14.83 68 SER B O 1
ATOM 1944 N N . ARG B 1 69 ? 1.789 2.977 -6.010 1.00 12.48 69 ARG B N 1
ATOM 1945 C CA . ARG B 1 69 ? 0.564 3.759 -5.963 1.00 10.96 69 ARG B CA 1
ATOM 1946 C C . ARG B 1 69 ? -0.707 2.921 -5.956 1.00 10.89 69 ARG B C 1
ATOM 1947 O O . ARG B 1 69 ? -1.714 3.330 -5.381 1.00 10.53 69 ARG B O 1
ATOM 1955 N N . GLY B 1 70 ? -0.661 1.749 -6.586 1.00 10.58 70 GLY B N 1
ATOM 1956 C CA . GLY B 1 70 ? -1.820 0.874 -6.583 1.00 10.34 70 GLY B CA 1
ATOM 1957 C C . GLY B 1 70 ? -2.049 0.315 -5.186 1.00 10.07 70 GLY B C 1
ATOM 1958 O O . GLY B 1 70 ? -3.139 -0.153 -4.862 1.00 10.55 70 GLY B O 1
ATOM 1959 N N . PHE B 1 71 ? -1.011 0.355 -4.351 1.00 9.79 71 PHE B N 1
ATOM 1960 C CA . PHE B 1 71 ? -1.109 -0.138 -2.975 1.00 10.21 71 PHE B CA 1
ATOM 1961 C C . PHE B 1 71 ? -1.904 0.844 -2.118 1.00 10.47 71 PHE B C 1
ATOM 1962 O O . PHE B 1 71 ? -2.471 0.465 -1.091 1.00 10.65 71 PHE B O 1
ATOM 1970 N N . LEU B 1 72 ? -1.933 2.109 -2.524 1.00 10.39 72 LEU B N 1
ATOM 1971 C CA . LEU B 1 72 ? -2.629 3.122 -1.746 1.00 10.72 72 LEU B CA 1
ATOM 1972 C C . LEU B 1 72 ? -4.147 2.952 -1.680 1.00 11.03 72 LEU B C 1
ATOM 1973 O O . LEU B 1 72 ? -4.762 3.269 -0.648 1.00 10.99 72 LEU B O 1
ATOM 1978 N N . PHE B 1 73 ? -4.753 2.431 -2.747 1.00 10.77 73 PHE B N 1
ATOM 1979 C CA . PHE B 1 73 ? -6.206 2.233 -2.757 1.00 10.25 73 PHE B CA 1
ATOM 1980 C C . PHE B 1 73 ? -6.670 0.810 -3.063 1.00 11.09 73 PHE B C 1
ATOM 1981 O O . PHE B 1 73 ? -7.803 0.444 -2.739 1.00 11.24 73 PHE B O 1
ATOM 1989 N N . GLY B 1 74 ? -5.798 0.014 -3.678 1.00 10.94 74 GLY B N 1
ATOM 1990 C CA . GLY B 1 74 ? -6.160 -1.352 -4.024 1.00 10.93 74 GLY B CA 1
ATOM 1991 C C . GLY B 1 74 ? -6.583 -2.243 -2.867 1.00 10.50 74 GLY B C 1
ATOM 1992 O O . GLY B 1 74 ? -7.620 -2.910 -2.941 1.00 10.49 74 GLY B O 1
ATOM 1993 N N . PRO B 1 75 ? -5.801 -2.292 -1.784 1.00 10.86 75 PRO B N 1
ATOM 1994 C CA . PRO B 1 75 ? -6.170 -3.140 -0.647 1.00 10.49 75 PRO B CA 1
ATOM 1995 C C . PRO B 1 75 ? -7.515 -2.754 -0.029 1.00 11.18 75 PRO B C 1
ATOM 1996 O O . PRO B 1 75 ? -8.303 -3.624 0.339 1.00 11.48 75 PRO B O 1
ATOM 2000 N N . THR B 1 76 ? -7.769 -1.454 0.091 1.00 11.62 76 THR B N 1
ATOM 2001 C CA . THR B 1 76 ? -9.021 -0.984 0.673 1.00 11.97 76 THR B CA 1
ATOM 2002 C C . THR B 1 76 ? -10.189 -1.326 -0.251 1.00 11.72 76 THR B C 1
ATOM 2003 O O . THR B 1 76 ? -11.263 -1.708 0.211 1.00 12.79 76 THR B O 1
ATOM 2007 N N . LEU B 1 77 ? -9.977 -1.207 -1.559 1.00 11.71 77 LEU B N 1
ATOM 2008 C CA . LEU B 1 77 ? -11.036 -1.545 -2.505 1.00 12.03 77 LEU B CA 1
ATOM 2009 C C . LEU B 1 77 ? -11.350 -3.034 -2.370 1.00 12.36 77 LEU B C 1
ATOM 2010 O O . LEU B 1 77 ? -12.509 -3.440 -2.397 1.00 12.33 77 LEU B O 1
ATOM 2015 N N . ALA B 1 78 ? -10.310 -3.847 -2.224 1.00 12.43 78 ALA B N 1
ATOM 2016 C CA . ALA B 1 78 ? -10.492 -5.288 -2.086 1.00 13.20 78 ALA B CA 1
ATOM 2017 C C . ALA B 1 78 ? -11.363 -5.602 -0.876 1.00 14.55 78 ALA B C 1
ATOM 2018 O O . ALA B 1 78 ? -12.320 -6.368 -0.969 1.00 14.59 78 ALA B O 1
ATOM 2020 N N . LEU B 1 79 ? -11.032 -4.995 0.257 1.00 15.03 79 LEU B N 1
ATOM 2021 C CA . LEU B 1 79 ? -11.779 -5.219 1.485 1.00 16.24 79 LEU B CA 1
ATOM 2022 C C . LEU B 1 79 ? -13.220 -4.731 1.330 1.00 16.03 79 LEU B C 1
ATOM 2023 O O . LEU B 1 79 ? -14.160 -5.383 1.798 1.00 16.74 79 LEU B O 1
ATOM 2028 N N . ALA B 1 80 ? -13.399 -3.592 0.662 1.00 15.39 80 ALA B N 1
ATOM 2029 C CA . ALA B 1 80 ? -14.733 -3.033 0.448 1.00 15.90 80 ALA B CA 1
ATOM 2030 C C . ALA B 1 80 ? -15.589 -3.980 -0.388 1.00 16.28 80 ALA B C 1
ATOM 2031 O O . ALA B 1 80 ? -16.806 -4.049 -0.214 1.00 16.94 80 ALA B O 1
ATOM 2033 N N . LEU B 1 81 ? -14.945 -4.703 -1.297 1.00 16.05 81 LEU B N 1
ATOM 2034 C CA . LEU B 1 81 ? -15.631 -5.652 -2.168 1.00 16.23 81 LEU B CA 1
ATOM 2035 C C . LEU B 1 81 ? -15.747 -7.034 -1.537 1.00 16.40 81 LEU B C 1
ATOM 2036 O O . LEU B 1 81 ? -16.517 -7.871 -2.007 1.00 17.28 81 LEU B O 1
ATOM 2041 N N . GLY B 1 82 ? -14.977 -7.275 -0.484 1.00 15.71 82 GLY B N 1
ATOM 2042 C CA . GLY B 1 82 ? -15.009 -8.570 0.171 1.00 15.65 82 GLY B CA 1
ATOM 2043 C C . GLY B 1 82 ? -14.177 -9.589 -0.580 1.00 15.67 82 GLY B C 1
ATOM 2044 O O . GLY B 1 82 ? -14.483 -10.783 -0.563 1.00 16.99 82 GLY B O 1
ATOM 2045 N N . VAL B 1 83 ? -13.124 -9.119 -1.248 1.00 15.72 83 VAL B N 1
ATOM 2046 C CA . VAL B 1 83 ? -12.246 -10.001 -2.013 1.00 14.89 83 VAL B CA 1
ATOM 2047 C C . VAL B 1 83 ? -10.797 -9.867 -1.550 1.00 14.52 83 VAL B C 1
ATOM 2048 O O . VAL B 1 83 ? -10.478 -9.006 -0.734 1.00 14.63 83 VAL B O 1
ATOM 2052 N N . GLY B 1 84 ? -9.922 -10.720 -2.072 1.00 14.10 84 GLY B N 1
ATOM 2053 C CA . GLY B 1 84 ? -8.528 -10.664 -1.668 1.00 12.85 84 GLY B CA 1
ATOM 2054 C C . GLY B 1 84 ? -7.707 -9.639 -2.423 1.00 12.15 84 GLY B C 1
ATOM 2055 O O . GLY B 1 84 ? -8.116 -9.155 -3.482 1.00 12.43 84 GLY B O 1
ATOM 2056 N N . PHE B 1 85 ? -6.548 -9.296 -1.866 1.00 11.00 85 PHE B N 1
ATOM 2057 C CA . PHE B 1 85 ? -5.635 -8.353 -2.506 1.00 10.97 85 PHE B CA 1
ATOM 2058 C C . PHE B 1 85 ? -4.268 -9.007 -2.674 1.00 10.59 85 PHE B C 1
ATOM 2059 O O . PHE B 1 85 ? -3.765 -9.645 -1.755 1.00 10.67 85 PHE B O 1
ATOM 2067 N N . VAL B 1 86 ? -3.673 -8.829 -3.848 1.00 9.62 86 VAL B N 1
ATOM 2068 C CA . VAL B 1 86 ? -2.350 -9.379 -4.148 1.00 10.42 86 VAL B CA 1
ATOM 2069 C C . VAL B 1 86 ? -1.528 -8.316 -4.867 1.00 10.11 86 VAL B C 1
ATOM 2070 O O . VAL B 1 86 ? -2.002 -7.690 -5.819 1.00 11.16 86 VAL B O 1
ATOM 2074 N N . PRO B 1 87 ? -0.278 -8.100 -4.425 1.00 10.10 87 PRO B N 1
ATOM 2075 C CA . PRO B 1 87 ? 0.560 -7.091 -5.070 1.00 10.10 87 PRO B CA 1
ATOM 2076 C C . PRO B 1 87 ? 1.450 -7.609 -6.181 1.00 10.19 87 PRO B C 1
ATOM 2077 O O . PRO B 1 87 ? 1.826 -8.783 -6.204 1.00 10.58 87 PRO B O 1
ATOM 2081 N N . VAL B 1 88 ? 1.777 -6.708 -7.100 1.00 10.95 88 VAL B N 1
ATOM 2082 C CA . VAL B 1 88 ? 2.743 -6.986 -8.150 1.00 11.20 88 VAL B CA 1
ATOM 2083 C C . VAL B 1 88 ? 3.846 -6.035 -7.696 1.00 11.36 88 VAL B C 1
ATOM 2084 O O . VAL B 1 88 ? 3.588 -4.854 -7.442 1.00 12.44 88 VAL B O 1
ATOM 2088 N N . ARG B 1 89 ? 5.059 -6.549 -7.556 1.00 11.66 89 ARG B N 1
ATOM 2089 C CA . ARG B 1 89 ? 6.168 -5.711 -7.108 1.00 12.97 89 ARG B CA 1
ATOM 2090 C C . ARG B 1 89 ? 7.320 -5.704 -8.094 1.00 13.45 89 ARG B C 1
ATOM 2091 O O . ARG B 1 89 ? 7.390 -6.543 -8.991 1.00 12.97 89 ARG B O 1
ATOM 2099 N N . LYS B 1 90 ? 8.230 -4.752 -7.913 1.00 14.16 90 LYS B N 1
ATOM 2100 C CA . LYS B 1 90 ? 9.422 -4.690 -8.743 1.00 14.79 90 LYS B CA 1
ATOM 2101 C C . LYS B 1 90 ? 10.170 -5.957 -8.323 1.00 13.95 90 LYS B C 1
ATOM 2102 O O . LYS B 1 90 ? 10.087 -6.376 -7.162 1.00 13.44 90 LYS B O 1
ATOM 2108 N N . ALA B 1 91 ? 10.876 -6.581 -9.257 1.00 14.11 91 ALA B N 1
ATOM 2109 C CA . ALA B 1 91 ? 11.595 -7.814 -8.960 1.00 14.61 91 ALA B CA 1
ATOM 2110 C C . ALA B 1 91 ? 12.590 -7.685 -7.814 1.00 15.13 91 ALA B C 1
ATOM 2111 O O . ALA B 1 91 ? 13.222 -6.644 -7.640 1.00 15.41 91 ALA B O 1
ATOM 2113 N N . GLY B 1 92 ? 12.715 -8.755 -7.032 1.00 15.08 92 GLY B N 1
ATOM 2114 C CA . GLY B 1 92 ? 13.661 -8.767 -5.931 1.00 15.83 92 GLY B CA 1
ATOM 2115 C C . GLY B 1 92 ? 13.134 -8.351 -4.573 1.00 16.16 92 GLY B C 1
ATOM 2116 O O . GLY B 1 92 ? 13.881 -8.354 -3.592 1.00 18.01 92 GLY B O 1
ATOM 2117 N N . LYS B 1 93 ? 11.856 -7.997 -4.498 1.00 15.46 93 LYS B N 1
ATOM 2118 C CA . LYS B 1 93 ? 11.261 -7.559 -3.239 1.00 15.28 93 LYS B CA 1
ATOM 2119 C C . LYS B 1 93 ? 10.417 -8.638 -2.565 1.00 14.70 93 LYS B C 1
ATOM 2120 O O . LYS B 1 93 ? 10.460 -8.803 -1.343 1.00 15.30 93 LYS B O 1
ATOM 2126 N N . LEU B 1 94 ? 9.653 -9.375 -3.363 1.00 13.72 94 LEU B N 1
ATOM 2127 C CA . LEU B 1 94 ? 8.788 -10.428 -2.844 1.00 12.84 94 LEU B CA 1
ATOM 2128 C C . LEU B 1 94 ? 9.512 -11.702 -2.436 1.00 12.76 94 LEU B C 1
ATOM 2129 O O . LEU B 1 94 ? 10.460 -12.124 -3.090 1.00 13.74 94 LEU B O 1
ATOM 2134 N N . PRO B 1 95 ? 9.057 -12.337 -1.345 1.00 12.96 95 PRO B N 1
ATOM 2135 C CA . PRO B 1 95 ? 9.674 -13.579 -0.877 1.00 13.45 95 PRO B CA 1
ATOM 2136 C C . PRO B 1 95 ? 8.949 -14.762 -1.526 1.00 13.43 95 PRO B C 1
ATOM 2137 O O . PRO B 1 95 ? 7.828 -14.612 -2.012 1.00 13.56 95 PRO B O 1
ATOM 2141 N N . GLY B 1 96 ? 9.585 -15.929 -1.531 1.00 13.76 96 GLY B N 1
ATOM 2142 C CA . GLY B 1 96 ? 8.958 -17.108 -2.104 1.00 13.81 96 GLY B CA 1
ATOM 2143 C C . GLY B 1 96 ? 9.037 -17.215 -3.614 1.00 13.52 96 GLY B C 1
ATOM 2144 O O . GLY B 1 96 ? 9.614 -16.353 -4.280 1.00 13.88 96 GLY B O 1
ATOM 2145 N N . GLU B 1 97 ? 8.450 -18.279 -4.155 1.00 13.01 97 GLU B N 1
ATOM 2146 C CA . GLU B 1 97 ? 8.455 -18.504 -5.596 1.00 13.41 97 GLU B CA 1
ATOM 2147 C C . GLU B 1 97 ? 7.607 -17.449 -6.284 1.00 13.02 97 GLU B C 1
ATOM 2148 O O . GLU B 1 97 ? 6.473 -17.186 -5.879 1.00 12.36 97 GLU B O 1
ATOM 2154 N N . CYS B 1 98 ? 8.170 -16.854 -7.331 1.00 13.04 98 CYS B N 1
ATOM 2155 C CA . CYS B 1 98 ? 7.492 -15.806 -8.081 1.00 13.04 98 CYS B CA 1
ATOM 2156 C C . CYS B 1 98 ? 7.545 -15.985 -9.586 1.00 13.35 98 CYS B C 1
ATOM 2157 O O . CYS B 1 98 ? 8.514 -16.529 -10.127 1.00 14.02 98 CYS B O 1
ATOM 2160 N N . PHE B 1 99 ? 6.498 -15.511 -10.253 1.00 13.43 99 PHE B N 1
ATOM 2161 C CA . PHE B 1 99 ? 6.471 -15.505 -11.708 1.00 13.47 99 PHE B CA 1
ATOM 2162 C C . PHE B 1 99 ? 7.094 -14.150 -12.034 1.00 13.74 99 PHE B C 1
ATOM 2163 O O . PHE B 1 99 ? 6.959 -13.199 -11.255 1.00 13.65 99 PHE B O 1
ATOM 2171 N N . LYS B 1 100 ? 7.777 -14.058 -13.170 1.00 13.93 100 LYS B N 1
ATOM 2172 C CA . LYS B 1 100 ? 8.429 -12.811 -13.567 1.00 15.28 100 LYS B CA 1
ATOM 2173 C C . LYS B 1 100 ? 8.031 -12.350 -14.955 1.00 15.09 100 LYS B C 1
ATOM 2174 O O . LYS B 1 100 ? 7.749 -13.165 -15.833 1.00 15.46 100 LYS B O 1
ATOM 2180 N N . ALA B 1 101 ? 8.011 -11.035 -15.142 1.00 14.68 101 ALA B N 1
ATOM 2181 C CA . ALA B 1 101 ? 7.685 -10.441 -16.433 1.00 14.79 101 ALA B CA 1
ATOM 2182 C C . ALA B 1 101 ? 8.630 -9.266 -16.669 1.00 15.70 101 ALA B C 1
ATOM 2183 O O . ALA B 1 101 ? 8.955 -8.521 -15.746 1.00 14.64 101 ALA B O 1
ATOM 2185 N N . THR B 1 102 ? 9.065 -9.104 -17.912 1.00 16.75 102 THR B N 1
ATOM 2186 C CA . THR B 1 102 ? 9.987 -8.032 -18.257 1.00 19.29 102 THR B CA 1
ATOM 2187 C C . THR B 1 102 ? 9.358 -6.960 -19.141 1.00 19.42 102 THR B C 1
ATOM 2188 O O . THR B 1 102 ? 8.592 -7.258 -20.056 1.00 20.02 102 THR B O 1
ATOM 2192 N N . TYR B 1 103 ? 9.685 -5.707 -18.842 1.00 20.07 103 TYR B N 1
ATOM 2193 C CA . TYR B 1 103 ? 9.213 -4.567 -19.619 1.00 21.29 103 TYR B CA 1
ATOM 2194 C C . TYR B 1 103 ? 10.465 -3.953 -20.237 1.00 21.65 103 TYR B C 1
ATOM 2195 O O . TYR B 1 103 ? 11.255 -3.318 -19.540 1.00 21.18 103 TYR B O 1
ATOM 2204 N N . GLU B 1 104 ? 10.656 -4.162 -21.536 1.00 22.62 104 GLU B N 1
ATOM 2205 C CA . GLU B 1 104 ? 11.820 -3.617 -22.227 1.00 24.00 104 GLU B CA 1
ATOM 2206 C C . GLU B 1 104 ? 11.616 -2.149 -22.576 1.00 24.20 104 GLU B C 1
ATOM 2207 O O . GLU B 1 104 ? 10.655 -1.791 -23.253 1.00 23.50 104 GLU B O 1
ATOM 2213 N N . LYS B 1 105 ? 12.530 -1.305 -22.111 1.00 24.82 105 LYS B N 1
ATOM 2214 C CA . LYS B 1 105 ? 12.452 0.128 -22.363 1.00 25.78 105 LYS B CA 1
ATOM 2215 C C . LYS B 1 105 ? 13.471 0.540 -23.417 1.00 26.35 105 LYS B C 1
ATOM 2216 O O . LYS B 1 105 ? 14.198 -0.297 -23.947 1.00 26.08 105 LYS B O 1
ATOM 2222 N N . GLU B 1 106 ? 13.517 1.834 -23.714 1.00 27.31 106 GLU B N 1
ATOM 2223 C CA . GLU B 1 106 ? 14.460 2.356 -24.694 1.00 28.80 106 GLU B CA 1
ATOM 2224 C C . GLU B 1 106 ? 15.865 1.995 -24.217 1.00 29.07 106 GLU B C 1
ATOM 2225 O O . GLU B 1 106 ? 16.694 1.504 -24.986 1.00 29.01 106 GLU B O 1
ATOM 2231 N N . TYR B 1 107 ? 16.107 2.237 -22.932 1.00 29.46 107 TYR B N 1
ATOM 2232 C CA . TYR B 1 107 ? 17.387 1.952 -22.294 1.00 30.26 107 TYR B CA 1
ATOM 2233 C C . TYR B 1 107 ? 17.130 1.053 -21.086 1.00 29.59 107 TYR B C 1
ATOM 2234 O O . TYR B 1 107 ? 16.535 1.489 -20.101 1.00 29.83 107 TYR B O 1
ATOM 2243 N N . GLY B 1 108 ? 17.574 -0.195 -21.164 1.00 29.10 108 GLY B N 1
ATOM 2244 C CA . GLY B 1 108 ? 17.382 -1.114 -20.055 1.00 28.16 108 GLY B CA 1
ATOM 2245 C C . GLY B 1 108 ? 15.984 -1.696 -19.977 1.00 27.36 108 GLY B C 1
ATOM 2246 O O . GLY B 1 108 ? 15.203 -1.597 -20.927 1.00 27.38 108 GLY B O 1
ATOM 2247 N N . SER B 1 109 ? 15.663 -2.305 -18.839 1.00 26.16 109 SER B N 1
ATOM 2248 C CA . SER B 1 109 ? 14.352 -2.913 -18.652 1.00 25.04 109 SER B CA 1
ATOM 2249 C C . SER B 1 109 ? 13.866 -2.847 -17.208 1.00 23.62 109 SER B C 1
ATOM 2250 O O . SER B 1 109 ? 14.635 -2.576 -16.285 1.00 23.47 109 SER B O 1
ATOM 2253 N N . ASP B 1 110 ? 12.572 -3.089 -17.031 1.00 21.75 110 ASP B N 1
ATOM 2254 C CA . ASP B 1 110 ? 11.951 -3.100 -15.711 1.00 20.45 110 ASP B CA 1
ATOM 2255 C C . ASP B 1 110 ? 11.444 -4.516 -15.483 1.00 19.19 110 ASP B C 1
ATOM 2256 O O . ASP B 1 110 ? 10.747 -5.072 -16.330 1.00 18.74 110 ASP B O 1
ATOM 2261 N N . LEU B 1 111 ? 11.804 -5.102 -14.345 1.00 17.50 111 LEU B N 1
ATOM 2262 C CA . LEU B 1 111 ? 11.383 -6.460 -14.023 1.00 16.44 111 LEU B CA 1
ATOM 2263 C C . LEU B 1 111 ? 10.307 -6.443 -12.949 1.00 15.16 111 LEU B C 1
ATOM 2264 O O . LEU B 1 111 ? 10.386 -5.672 -11.986 1.00 14.56 111 LEU B O 1
ATOM 2269 N N . PHE B 1 112 ? 9.295 -7.289 -13.125 1.00 13.86 112 PHE B N 1
ATOM 2270 C CA . PHE B 1 112 ? 8.198 -7.376 -12.164 1.00 12.99 112 PHE B CA 1
ATOM 2271 C C . PHE B 1 112 ? 7.922 -8.805 -11.732 1.00 12.68 112 PHE B C 1
ATOM 2272 O O . PHE B 1 112 ? 8.196 -9.748 -12.467 1.00 12.94 112 PHE B O 1
ATOM 2280 N N . GLU B 1 113 ? 7.356 -8.957 -10.537 1.00 11.52 113 GLU B N 1
ATOM 2281 C CA . GLU B 1 113 ? 7.037 -10.278 -10.006 1.00 11.30 113 GLU B CA 1
ATOM 2282 C C . GLU B 1 113 ? 5.697 -10.329 -9.280 1.00 10.45 113 GLU B C 1
ATOM 2283 O O . GLU B 1 113 ? 5.159 -9.303 -8.858 1.00 9.42 113 GLU B O 1
ATOM 2289 N N . ILE B 1 114 ? 5.173 -11.545 -9.156 1.00 10.24 114 ILE B N 1
ATOM 2290 C CA . ILE B 1 114 ? 3.949 -11.813 -8.407 1.00 10.11 114 ILE B CA 1
ATOM 2291 C C . ILE B 1 114 ? 4.181 -13.194 -7.790 1.00 10.12 114 ILE B C 1
ATOM 2292 O O . ILE B 1 114 ? 4.802 -14.057 -8.405 1.00 9.95 114 ILE B O 1
ATOM 2297 N N . GLN B 1 115 ? 3.711 -13.399 -6.566 1.00 10.21 115 GLN B N 1
ATOM 2298 C CA . GLN B 1 115 ? 3.915 -14.681 -5.903 1.00 10.73 115 GLN B CA 1
ATOM 2299 C C . GLN B 1 115 ? 3.109 -15.775 -6.592 1.00 11.03 115 GLN B C 1
ATOM 2300 O O . GLN B 1 115 ? 1.914 -15.617 -6.837 1.00 11.17 115 GLN B O 1
ATOM 2306 N N . LYS B 1 116 ? 3.773 -16.886 -6.897 1.00 12.27 116 LYS B N 1
ATOM 2307 C CA . LYS B 1 116 ? 3.121 -17.984 -7.601 1.00 13.14 116 LYS B CA 1
ATOM 2308 C C . LYS B 1 116 ? 1.890 -18.581 -6.937 1.00 13.46 116 LYS B C 1
ATOM 2309 O O . LYS B 1 116 ? 0.930 -18.931 -7.621 1.00 14.78 116 LYS B O 1
ATOM 2315 N N . ASN B 1 117 ? 1.903 -18.700 -5.616 1.00 13.80 117 ASN B N 1
ATOM 2316 C CA . ASN B 1 117 ? 0.767 -19.296 -4.921 1.00 14.89 117 ASN B CA 1
ATOM 2317 C C . ASN B 1 117 ? -0.282 -18.309 -4.432 1.00 14.79 117 ASN B C 1
ATOM 2318 O O . ASN B 1 117 ? -1.193 -18.694 -3.704 1.00 15.34 117 ASN B O 1
ATOM 2323 N N . ALA B 1 118 ? -0.172 -17.049 -4.837 1.00 14.30 118 ALA B N 1
ATOM 2324 C CA . ALA B 1 118 ? -1.119 -16.036 -4.380 1.00 13.96 118 ALA B CA 1
ATOM 2325 C C . ALA B 1 118 ? -2.522 -16.114 -4.974 1.00 14.14 118 ALA B C 1
ATOM 2326 O O . ALA B 1 118 ? -3.499 -15.791 -4.298 1.00 14.85 118 ALA B O 1
ATOM 2328 N N . ILE B 1 119 ? -2.620 -16.544 -6.226 1.00 14.40 119 ILE B N 1
ATOM 2329 C CA . ILE B 1 119 ? -3.911 -16.599 -6.906 1.00 14.83 119 ILE B CA 1
ATOM 2330 C C . ILE B 1 119 ? -4.103 -17.916 -7.648 1.00 14.91 119 ILE B C 1
ATOM 2331 O O . ILE B 1 119 ? -3.338 -18.235 -8.553 1.00 15.61 119 ILE B O 1
ATOM 2336 N N . PRO B 1 120 ? -5.140 -18.689 -7.280 1.00 15.74 120 PRO B N 1
ATOM 2337 C CA . PRO B 1 120 ? -5.412 -19.977 -7.932 1.00 15.89 120 PRO B CA 1
ATOM 2338 C C . PRO B 1 120 ? -5.752 -19.832 -9.410 1.00 16.13 120 PRO B C 1
ATOM 2339 O O . PRO B 1 120 ? -6.330 -18.828 -9.825 1.00 16.04 120 PRO B O 1
ATOM 2343 N N . ALA B 1 121 ? -5.399 -20.843 -10.200 1.00 16.18 121 ALA B N 1
ATOM 2344 C CA . ALA B 1 121 ? -5.702 -20.834 -11.626 1.00 16.93 121 ALA B CA 1
ATOM 2345 C C . ALA B 1 121 ? -7.219 -20.728 -11.770 1.00 16.94 121 ALA B C 1
ATOM 2346 O O . ALA B 1 121 ? -7.966 -21.325 -10.989 1.00 17.78 121 ALA B O 1
ATOM 2348 N N . GLY B 1 122 ? -7.668 -19.959 -12.758 1.00 17.10 122 GLY B N 1
ATOM 2349 C CA . GLY B 1 122 ? -9.095 -19.793 -12.971 1.00 17.36 122 GLY B CA 1
ATOM 2350 C C . GLY B 1 122 ? -9.704 -18.601 -12.252 1.00 17.69 122 GLY B C 1
ATOM 2351 O O . GLY B 1 122 ? -10.864 -18.266 -12.486 1.00 18.35 122 GLY B O 1
ATOM 2352 N N . SER B 1 123 ? -8.936 -17.957 -11.378 1.00 16.60 123 SER B N 1
ATOM 2353 C CA . SER B 1 123 ? -9.440 -16.801 -10.635 1.00 16.22 123 SER B CA 1
ATOM 2354 C C . SER B 1 123 ? -9.702 -15.619 -11.556 1.00 15.44 123 SER B C 1
ATOM 2355 O O . SER B 1 123 ? -9.074 -15.487 -12.602 1.00 15.89 123 SER B O 1
ATOM 2358 N N . ASN B 1 124 ? -10.639 -14.762 -11.165 1.00 15.61 124 ASN B N 1
ATOM 2359 C CA . ASN B 1 124 ? -10.936 -13.568 -11.947 1.00 15.09 124 ASN B CA 1
ATOM 2360 C C . ASN B 1 124 ? -10.352 -12.382 -11.195 1.00 14.65 124 ASN B C 1
ATOM 2361 O O . ASN B 1 124 ? -10.574 -12.232 -9.994 1.00 13.99 124 ASN B O 1
ATOM 2366 N N . VAL B 1 125 ? -9.599 -11.539 -11.895 1.00 14.38 125 VAL B N 1
ATOM 2367 C CA . VAL B 1 125 ? -8.981 -10.404 -11.224 1.00 14.49 125 VAL B CA 1
ATOM 2368 C C . VAL B 1 125 ? -9.090 -9.072 -11.942 1.00 13.75 125 VAL B C 1
ATOM 2369 O O . VAL B 1 125 ? -9.316 -9.006 -13.156 1.00 14.11 125 VAL B O 1
ATOM 2373 N N . ILE B 1 126 ? -8.922 -8.012 -11.156 1.00 13.26 126 ILE B N 1
ATOM 2374 C CA . ILE B 1 126 ? -8.918 -6.642 -11.643 1.00 13.36 126 ILE B CA 1
ATOM 2375 C C . ILE B 1 126 ? -7.538 -6.104 -11.267 1.00 12.71 126 ILE B C 1
ATOM 2376 O O . ILE B 1 126 ? -7.118 -6.247 -10.119 1.00 12.80 126 ILE B O 1
ATOM 2381 N N . ILE B 1 127 ? -6.825 -5.520 -12.224 1.00 11.47 127 ILE B N 1
ATOM 2382 C CA . ILE B 1 127 ? -5.513 -4.933 -11.940 1.00 10.97 127 ILE B CA 1
ATOM 2383 C C . ILE B 1 127 ? -5.759 -3.442 -11.739 1.00 11.10 127 ILE B C 1
ATOM 2384 O O . ILE B 1 127 ? -6.433 -2.806 -12.557 1.00 11.68 127 ILE B O 1
ATOM 2389 N N . VAL B 1 128 ? -5.226 -2.882 -10.654 1.00 10.63 128 VAL B N 1
ATOM 2390 C CA . VAL B 1 128 ? -5.417 -1.461 -10.373 1.00 10.35 128 VAL B CA 1
ATOM 2391 C C . VAL B 1 128 ? -4.116 -0.690 -10.164 1.00 10.27 128 VAL B C 1
ATOM 2392 O O . VAL B 1 128 ? -3.122 -1.240 -9.695 1.00 9.74 128 VAL B O 1
ATOM 2396 N N . ASP B 1 129 ? -4.139 0.586 -10.538 1.00 10.15 129 ASP B N 1
ATOM 2397 C CA . ASP B 1 129 ? -2.984 1.470 -10.367 1.00 10.82 129 ASP B CA 1
ATOM 2398 C C . ASP B 1 129 ? -3.493 2.895 -10.470 1.00 10.99 129 ASP B C 1
ATOM 2399 O O . ASP B 1 129 ? -4.628 3.137 -10.889 1.00 11.08 129 ASP B O 1
ATOM 2404 N N . ASP B 1 130 ? -2.651 3.841 -10.081 1.00 10.56 130 ASP B N 1
ATOM 2405 C CA . ASP B 1 130 ? -3.023 5.245 -10.128 1.00 11.04 130 ASP B CA 1
ATOM 2406 C C . ASP B 1 130 ? -3.066 5.754 -11.570 1.00 11.06 130 ASP B C 1
ATOM 2407 O O . ASP B 1 130 ? -4.133 6.051 -12.115 1.00 11.26 130 ASP B O 1
ATOM 2412 N N . ILE B 1 131 ? -1.901 5.781 -12.196 1.00 10.81 131 ILE B N 1
ATOM 2413 C CA . ILE B 1 131 ? -1.747 6.316 -13.537 1.00 11.47 131 ILE B CA 1
ATOM 2414 C C . ILE B 1 131 ? -1.507 5.317 -14.656 1.00 11.88 131 ILE B C 1
ATOM 2415 O O . ILE B 1 131 ? -0.747 4.367 -14.500 1.00 11.53 131 ILE B O 1
ATOM 2420 N N . ILE B 1 132 ? -2.188 5.532 -15.775 1.00 13.19 132 ILE B N 1
ATOM 2421 C CA . ILE B 1 132 ? -1.938 4.738 -16.970 1.00 13.76 132 ILE B CA 1
ATOM 2422 C C . ILE B 1 132 ? -1.353 5.770 -17.939 1.00 13.84 132 ILE B C 1
ATOM 2423 O O . ILE B 1 132 ? -1.976 6.794 -18.243 1.00 13.53 132 ILE B O 1
ATOM 2428 N N . ALA B 1 133 ? -0.128 5.515 -18.375 1.00 14.55 133 ALA B N 1
ATOM 2429 C CA . ALA B 1 133 ? 0.553 6.405 -19.302 1.00 15.79 133 ALA B CA 1
ATOM 2430 C C . ALA B 1 133 ? 1.165 5.529 -20.384 1.00 16.41 133 ALA B C 1
ATOM 2431 O O . ALA B 1 133 ? 0.479 5.146 -21.332 1.00 17.73 133 ALA B O 1
ATOM 2433 N N . THR B 1 134 ? 2.442 5.194 -20.234 1.00 17.16 134 THR B N 1
ATOM 2434 C CA . THR B 1 134 ? 3.111 4.347 -21.215 1.00 17.82 134 THR B CA 1
ATOM 2435 C C . THR B 1 134 ? 2.566 2.921 -21.109 1.00 17.97 134 THR B C 1
ATOM 2436 O O . THR B 1 134 ? 2.530 2.187 -22.098 1.00 18.01 134 THR B O 1
ATOM 2440 N N . GLY B 1 135 ? 2.153 2.533 -19.904 1.00 17.57 135 GLY B N 1
ATOM 2441 C CA . GLY B 1 135 ? 1.573 1.215 -19.699 1.00 17.24 135 GLY B CA 1
ATOM 2442 C C . GLY B 1 135 ? 2.498 0.025 -19.516 1.00 17.17 135 GLY B C 1
ATOM 2443 O O . GLY B 1 135 ? 2.044 -1.121 -19.567 1.00 17.60 135 GLY B O 1
ATOM 2444 N N . GLY B 1 136 ? 3.779 0.281 -19.280 1.00 16.75 136 GLY B N 1
ATOM 2445 C CA . GLY B 1 136 ? 4.728 -0.807 -19.114 1.00 17.18 136 GLY B CA 1
ATOM 2446 C C . GLY B 1 136 ? 4.442 -1.751 -17.964 1.00 16.85 136 GLY B C 1
ATOM 2447 O O . GLY B 1 136 ? 4.359 -2.971 -18.147 1.00 16.94 136 GLY B O 1
ATOM 2448 N N . SER B 1 137 ? 4.293 -1.193 -16.769 1.00 16.68 137 SER B N 1
ATOM 2449 C CA . SER B 1 137 ? 4.021 -2.004 -15.594 1.00 16.11 137 SER B CA 1
ATOM 2450 C C . SER B 1 137 ? 2.644 -2.664 -15.676 1.00 14.98 137 SER B C 1
ATOM 2451 O O . SER B 1 137 ? 2.456 -3.773 -15.179 1.00 14.98 137 SER B O 1
ATOM 2454 N N . ALA B 1 138 ? 1.682 -1.983 -16.294 1.00 14.04 138 ALA B N 1
ATOM 2455 C CA . ALA B 1 138 ? 0.344 -2.543 -16.429 1.00 14.19 138 ALA B CA 1
ATOM 2456 C C . ALA B 1 138 ? 0.407 -3.752 -17.361 1.00 13.71 138 ALA B C 1
ATOM 2457 O O . ALA B 1 138 ? -0.139 -4.815 -17.057 1.00 14.35 138 ALA B O 1
ATOM 2459 N N . ALA B 1 139 ? 1.085 -3.594 -18.493 1.00 13.86 139 ALA B N 1
ATOM 2460 C CA . ALA B 1 139 ? 1.216 -4.695 -19.437 1.00 13.91 139 ALA B CA 1
ATOM 2461 C C . ALA B 1 139 ? 1.934 -5.868 -18.773 1.00 13.83 139 ALA B C 1
ATOM 2462 O O . ALA B 1 139 ? 1.537 -7.020 -18.936 1.00 14.53 139 ALA B O 1
ATOM 2464 N N . ALA B 1 140 ? 2.990 -5.575 -18.017 1.00 13.31 140 ALA B N 1
ATOM 2465 C CA . ALA B 1 140 ? 3.742 -6.624 -17.338 1.00 13.80 140 ALA B CA 1
ATOM 2466 C C . ALA B 1 140 ? 2.877 -7.361 -16.319 1.00 13.85 140 ALA B C 1
ATOM 2467 O O . ALA B 1 140 ? 2.960 -8.586 -16.189 1.00 14.63 140 ALA B O 1
ATOM 2469 N N . ALA B 1 141 ? 2.053 -6.615 -15.590 1.00 13.79 141 ALA B N 1
ATOM 2470 C CA . ALA B 1 141 ? 1.172 -7.217 -14.598 1.00 13.71 141 ALA B CA 1
ATOM 2471 C C . ALA B 1 141 ? 0.211 -8.153 -15.327 1.00 13.38 141 ALA B C 1
ATOM 2472 O O . ALA B 1 141 ? -0.154 -9.206 -14.812 1.00 13.35 141 ALA B O 1
ATOM 2474 N N . GLY B 1 142 ? -0.186 -7.757 -16.534 1.00 13.96 142 GLY B N 1
ATOM 2475 C CA . GLY B 1 142 ? -1.083 -8.586 -17.316 1.00 14.52 142 GLY B CA 1
ATOM 2476 C C . GLY B 1 142 ? -0.427 -9.917 -17.638 1.00 14.71 142 GLY B C 1
ATOM 2477 O O . GLY B 1 142 ? -1.062 -10.969 -17.542 1.00 15.37 142 GLY B O 1
ATOM 2478 N N . GLU B 1 143 ? 0.847 -9.878 -18.018 1.00 15.54 143 GLU B N 1
ATOM 2479 C CA . GLU B 1 143 ? 1.576 -11.103 -18.337 1.00 16.42 143 GLU B CA 1
ATOM 2480 C C . GLU B 1 143 ? 1.677 -12.009 -17.113 1.00 15.55 143 GLU B C 1
ATOM 2481 O O . GLU B 1 143 ? 1.585 -13.236 -17.223 1.00 15.18 143 GLU B O 1
ATOM 2487 N N . LEU B 1 144 ? 1.880 -11.403 -15.947 1.00 14.42 144 LEU B N 1
ATOM 2488 C CA . LEU B 1 144 ? 1.981 -12.168 -14.706 1.00 13.76 144 LEU B CA 1
ATOM 2489 C C . LEU B 1 144 ? 0.656 -12.845 -14.371 1.00 13.61 144 LEU B C 1
ATOM 2490 O O . LEU B 1 144 ? 0.632 -13.977 -13.892 1.00 13.07 144 LEU B O 1
ATOM 2495 N N . VAL B 1 145 ? -0.450 -12.149 -14.617 1.00 13.56 145 VAL B N 1
ATOM 2496 C CA . VAL B 1 145 ? -1.756 -12.724 -14.342 1.00 14.14 145 VAL B CA 1
ATOM 2497 C C . VAL B 1 145 ? -1.976 -13.923 -15.255 1.00 14.46 145 VAL B C 1
ATOM 2498 O O . VAL B 1 145 ? -2.579 -14.915 -14.850 1.00 14.17 145 VAL B O 1
ATOM 2502 N N . GLU B 1 146 ? -1.468 -13.835 -16.482 1.00 14.77 146 GLU B N 1
ATOM 2503 C CA . GLU B 1 146 ? -1.604 -14.933 -17.436 1.00 15.28 146 GLU B CA 1
ATOM 2504 C C . GLU B 1 146 ? -0.761 -16.126 -17.000 1.00 15.24 146 GLU B C 1
ATOM 2505 O O . GLU B 1 146 ? -1.165 -17.277 -17.186 1.00 15.60 146 GLU B O 1
ATOM 2511 N N . GLN B 1 147 ? 0.410 -15.859 -16.427 1.00 15.34 147 GLN B N 1
ATOM 2512 C CA . GLN B 1 147 ? 1.263 -16.950 -15.965 1.00 15.22 147 GLN B CA 1
ATOM 2513 C C . GLN B 1 147 ? 0.608 -17.694 -14.805 1.00 15.23 147 GLN B C 1
ATOM 2514 O O . GLN B 1 147 ? 0.894 -18.868 -14.572 1.00 15.76 147 GLN B O 1
ATOM 2520 N N . LEU B 1 148 ? -0.270 -17.003 -14.080 1.00 15.29 148 LEU B N 1
ATOM 2521 C CA . LEU B 1 148 ? -0.995 -17.587 -12.954 1.00 15.77 148 LEU B CA 1
ATOM 2522 C C . LEU B 1 148 ? -2.210 -18.349 -13.462 1.00 16.34 148 LEU B C 1
ATOM 2523 O O . LEU B 1 148 ? -2.936 -18.957 -12.676 1.00 16.95 148 LEU B O 1
ATOM 2528 N N . GLU B 1 149 ? -2.423 -18.299 -14.775 1.00 17.22 149 GLU B N 1
ATOM 2529 C CA . GLU B 1 149 ? -3.570 -18.947 -15.407 1.00 18.61 149 GLU B CA 1
ATOM 2530 C C . GLU B 1 149 ? -4.862 -18.372 -14.823 1.00 18.03 149 GLU B C 1
ATOM 2531 O O . GLU B 1 149 ? -5.844 -19.079 -14.588 1.00 18.26 149 GLU B O 1
ATOM 2537 N N . ALA B 1 150 ? -4.836 -17.063 -14.586 1.00 16.98 150 ALA B N 1
ATOM 2538 C CA . ALA B 1 150 ? -5.979 -16.344 -14.048 1.00 17.00 150 ALA B CA 1
ATOM 2539 C C . ALA B 1 150 ? -6.555 -15.469 -15.152 1.00 16.56 150 ALA B C 1
ATOM 2540 O O . ALA B 1 150 ? -5.901 -15.214 -16.165 1.00 16.73 150 ALA B O 1
ATOM 2542 N N . ASN B 1 151 ? -7.782 -15.008 -14.951 1.00 16.94 151 ASN B N 1
ATOM 2543 C CA . ASN B 1 151 ? -8.450 -14.182 -15.942 1.00 17.12 151 ASN B CA 1
ATOM 2544 C C . ASN B 1 151 ? -8.413 -12.710 -15.586 1.00 16.61 151 ASN B C 1
ATOM 2545 O O . ASN B 1 151 ? -8.790 -12.331 -14.484 1.00 17.24 151 ASN B O 1
ATOM 2550 N N . LEU B 1 152 ? -7.955 -11.887 -16.523 1.00 16.54 152 LEU B N 1
ATOM 2551 C CA . LEU B 1 152 ? -7.904 -10.448 -16.300 1.00 16.10 152 LEU B CA 1
ATOM 2552 C C . LEU B 1 152 ? -9.193 -9.832 -16.828 1.00 15.95 152 LEU B C 1
ATOM 2553 O O . LEU B 1 152 ? -9.352 -9.630 -18.034 1.00 16.82 152 LEU B O 1
ATOM 2558 N N . LEU B 1 153 ? -10.117 -9.535 -15.923 1.00 15.61 153 LEU B N 1
ATOM 2559 C CA . LEU B 1 153 ? -11.394 -8.951 -16.318 1.00 16.20 153 LEU B CA 1
ATOM 2560 C C . LEU B 1 153 ? -11.273 -7.524 -16.823 1.00 17.00 153 LEU B C 1
ATOM 2561 O O . LEU B 1 153 ? -11.947 -7.140 -17.783 1.00 17.89 153 LEU B O 1
ATOM 2566 N N . GLU B 1 154 ? -10.409 -6.738 -16.191 1.00 16.96 154 GLU B N 1
ATOM 2567 C CA . GLU B 1 154 ? -10.283 -5.340 -16.566 1.00 16.31 154 GLU B CA 1
ATOM 2568 C C . GLU B 1 154 ? -9.160 -4.665 -15.784 1.00 15.52 154 GLU B C 1
ATOM 2569 O O . GLU B 1 154 ? -8.671 -5.197 -14.786 1.00 14.66 154 GLU B O 1
ATOM 2575 N N . TYR B 1 155 ? -8.745 -3.503 -16.271 1.00 14.97 155 TYR B N 1
ATOM 2576 C CA . TYR B 1 155 ? -7.750 -2.690 -15.583 1.00 14.33 155 TYR B CA 1
ATOM 2577 C C . TYR B 1 155 ? -8.570 -1.526 -15.054 1.00 14.11 155 TYR B C 1
ATOM 2578 O O . TYR B 1 155 ? -9.475 -1.047 -15.747 1.00 14.85 155 TYR B O 1
ATOM 2587 N N . ASN B 1 156 ? -8.275 -1.074 -13.840 1.00 13.12 156 ASN B N 1
ATOM 2588 C CA . ASN B 1 156 ? -8.953 0.088 -13.271 1.00 13.06 156 ASN B CA 1
ATOM 2589 C C . ASN B 1 156 ? -7.870 1.089 -12.875 1.00 12.63 156 ASN B C 1
ATOM 2590 O O . ASN B 1 156 ? -7.000 0.785 -12.052 1.00 12.67 156 ASN B O 1
ATOM 2595 N N . PHE B 1 157 ? -7.906 2.273 -13.476 1.00 11.99 157 PHE B N 1
ATOM 2596 C CA . PHE B 1 157 ? -6.930 3.314 -13.161 1.00 11.92 157 PHE B CA 1
ATOM 2597 C C . PHE B 1 157 ? -7.642 4.540 -12.627 1.00 12.09 157 PHE B C 1
ATOM 2598 O O . PHE B 1 157 ? -8.824 4.745 -12.884 1.00 12.56 157 PHE B O 1
ATOM 2606 N N . VAL B 1 158 ? -6.914 5.362 -11.884 1.00 11.60 158 VAL B N 1
ATOM 2607 C CA . VAL B 1 158 ? -7.493 6.590 -11.376 1.00 12.13 158 VAL B CA 1
ATOM 2608 C C . VAL B 1 158 ? -7.463 7.623 -12.500 1.00 11.92 158 VAL B C 1
ATOM 2609 O O . VAL B 1 158 ? -8.444 8.334 -12.727 1.00 11.70 158 VAL B O 1
ATOM 2613 N N . MET B 1 159 ? -6.345 7.687 -13.219 1.00 12.51 159 MET B N 1
ATOM 2614 C CA . MET B 1 159 ? -6.191 8.686 -14.271 1.00 13.11 159 MET B CA 1
ATOM 2615 C C . MET B 1 159 ? -5.281 8.253 -15.404 1.00 13.02 159 MET B C 1
ATOM 2616 O O . MET B 1 159 ? -4.530 7.289 -15.290 1.00 12.98 159 MET B O 1
ATOM 2621 N N . GLU B 1 160 ? -5.345 9.009 -16.495 1.00 14.29 160 GLU B N 1
ATOM 2622 C CA . GLU B 1 160 ? -4.510 8.764 -17.656 1.00 15.29 160 GLU B CA 1
ATOM 2623 C C . GLU B 1 160 ? -3.658 10.012 -17.832 1.00 15.27 160 GLU B C 1
ATOM 2624 O O . GLU B 1 160 ? -4.175 11.130 -17.804 1.00 15.71 160 GLU B O 1
ATOM 2630 N N . LEU B 1 161 ? -2.354 9.826 -17.985 1.00 14.72 161 LEU B N 1
ATOM 2631 C CA . LEU B 1 161 ? -1.456 10.950 -18.188 1.00 14.79 161 LEU B CA 1
ATOM 2632 C C . LEU B 1 161 ? -0.613 10.663 -19.418 1.00 15.19 161 LEU B C 1
ATOM 2633 O O . LEU B 1 161 ? -0.496 9.513 -19.840 1.00 16.35 161 LEU B O 1
ATOM 2638 N N . ASP B 1 162 ? -0.037 11.709 -19.997 1.00 15.85 162 ASP B N 1
ATOM 2639 C CA . ASP B 1 162 ? 0.796 11.554 -21.182 1.00 16.65 162 ASP B CA 1
ATOM 2640 C C . ASP B 1 162 ? 2.254 11.711 -20.780 1.00 16.47 162 ASP B C 1
ATOM 2641 O O . ASP B 1 162 ? 2.708 12.813 -20.463 1.00 16.16 162 ASP B O 1
ATOM 2646 N N . PHE B 1 163 ? 2.980 10.599 -20.774 1.00 17.09 163 PHE B N 1
ATOM 2647 C CA . PHE B 1 163 ? 4.385 10.619 -20.404 1.00 17.57 163 PHE B CA 1
ATOM 2648 C C . PHE B 1 163 ? 5.298 10.774 -21.621 1.00 18.53 163 PHE B C 1
ATOM 2649 O O . PHE B 1 163 ? 6.502 10.559 -21.538 1.00 19.14 163 PHE B O 1
ATOM 2657 N N . LEU B 1 164 ? 4.691 11.157 -22.741 1.00 19.33 164 LEU B N 1
ATOM 2658 C CA . LEU B 1 164 ? 5.398 11.426 -23.996 1.00 20.06 164 LEU B CA 1
ATOM 2659 C C . LEU B 1 164 ? 6.116 10.265 -24.680 1.00 20.47 164 LEU B C 1
ATOM 2660 O O . LEU B 1 164 ? 6.935 10.489 -25.579 1.00 20.65 164 LEU B O 1
ATOM 2665 N N . LYS B 1 165 ? 5.815 9.033 -24.289 1.00 20.23 165 LYS B N 1
ATOM 2666 C CA . LYS B 1 165 ? 6.487 7.889 -24.890 1.00 21.31 165 LYS B CA 1
ATOM 2667 C C . LYS B 1 165 ? 5.565 6.899 -25.587 1.00 21.30 165 LYS B C 1
ATOM 2668 O O . LYS B 1 165 ? 5.952 5.761 -25.845 1.00 21.75 165 LYS B O 1
ATOM 2674 N N . GLY B 1 166 ? 4.352 7.332 -25.900 1.00 21.81 166 GLY B N 1
ATOM 2675 C CA . GLY B 1 166 ? 3.412 6.447 -26.562 1.00 22.95 166 GLY B CA 1
ATOM 2676 C C . GLY B 1 166 ? 2.696 5.541 -25.580 1.00 24.40 166 GLY B C 1
ATOM 2677 O O . GLY B 1 166 ? 2.751 5.764 -24.371 1.00 24.21 166 GLY B O 1
ATOM 2678 N N . ARG B 1 167 ? 2.034 4.510 -26.097 1.00 25.32 167 ARG B N 1
ATOM 2679 C CA . ARG B 1 167 ? 1.290 3.581 -25.255 1.00 26.93 167 ARG B CA 1
ATOM 2680 C C . ARG B 1 167 ? 1.518 2.125 -25.643 1.00 27.04 167 ARG B C 1
ATOM 2681 O O . ARG B 1 167 ? 1.421 1.767 -26.816 1.00 26.93 167 ARG B O 1
ATOM 2689 N N . SER B 1 168 ? 1.824 1.286 -24.658 1.00 27.05 168 SER B N 1
ATOM 2690 C CA . SER B 1 168 ? 2.013 -0.136 -24.916 1.00 27.15 168 SER B CA 1
ATOM 2691 C C . SER B 1 168 ? 0.617 -0.751 -24.951 1.00 27.27 168 SER B C 1
ATOM 2692 O O . SER B 1 168 ? -0.278 -0.309 -24.233 1.00 27.42 168 SER B O 1
ATOM 2695 N N . LYS B 1 169 ? 0.427 -1.760 -25.792 1.00 27.37 169 LYS B N 1
ATOM 2696 C CA . LYS B 1 169 ? -0.874 -2.409 -25.911 1.00 27.83 169 LYS B CA 1
ATOM 2697 C C . LYS B 1 169 ? -1.281 -3.210 -24.677 1.00 26.90 169 LYS B C 1
ATOM 2698 O O . LYS B 1 169 ? -0.503 -4.012 -24.158 1.00 27.35 169 LYS B O 1
ATOM 2704 N N . LEU B 1 170 ? -2.504 -2.976 -24.208 1.00 26.21 170 LEU B N 1
ATOM 2705 C CA . LEU B 1 170 ? -3.045 -3.700 -23.064 1.00 25.29 170 LEU B CA 1
ATOM 2706 C C . LEU B 1 170 ? -4.082 -4.662 -23.634 1.00 25.05 170 LEU B C 1
ATOM 2707 O O . LEU B 1 170 ? -4.913 -4.273 -24.457 1.00 25.31 170 LEU B O 1
ATOM 2712 N N . ASN B 1 171 ? -4.032 -5.915 -23.199 1.00 25.02 171 ASN B N 1
ATOM 2713 C CA . ASN B 1 171 ? -4.942 -6.936 -23.710 1.00 25.11 171 ASN B CA 1
ATOM 2714 C C . ASN B 1 171 ? -6.190 -7.201 -22.876 1.00 24.16 171 ASN B C 1
ATOM 2715 O O . ASN B 1 171 ? -6.647 -8.339 -22.771 1.00 24.73 171 ASN B O 1
ATOM 2720 N N . ALA B 1 172 ? -6.742 -6.147 -22.290 1.00 22.53 172 ALA B N 1
ATOM 2721 C CA . ALA B 1 172 ? -7.948 -6.261 -21.485 1.00 21.25 172 ALA B CA 1
ATOM 2722 C C . ALA B 1 172 ? -8.633 -4.898 -21.449 1.00 20.64 172 ALA B C 1
ATOM 2723 O O . ALA B 1 172 ? -7.994 -3.871 -21.685 1.00 20.11 172 ALA B O 1
ATOM 2725 N N . PRO B 1 173 ? -9.949 -4.873 -21.175 1.00 19.72 173 PRO B N 1
ATOM 2726 C CA . PRO B 1 173 ? -10.701 -3.616 -21.115 1.00 19.48 173 PRO B CA 1
ATOM 2727 C C . PRO B 1 173 ? -10.082 -2.697 -20.075 1.00 18.95 173 PRO B C 1
ATOM 2728 O O . PRO B 1 173 ? -9.432 -3.164 -19.140 1.00 19.03 173 PRO B O 1
ATOM 2732 N N . VAL B 1 174 ? -10.286 -1.396 -20.243 1.00 18.55 174 VAL B N 1
ATOM 2733 C CA . VAL B 1 174 ? -9.735 -0.416 -19.322 1.00 17.88 174 VAL B CA 1
ATOM 2734 C C . VAL B 1 174 ? -10.756 0.618 -18.884 1.00 17.72 174 VAL B C 1
ATOM 2735 O O . VAL B 1 174 ? -11.474 1.188 -19.708 1.00 18.50 174 VAL B O 1
ATOM 2739 N N . PHE B 1 175 ? -10.812 0.846 -17.577 1.00 16.41 175 PHE B N 1
ATOM 2740 C CA . PHE B 1 175 ? -11.694 1.846 -16.990 1.00 16.41 175 PHE B CA 1
ATOM 2741 C C . PHE B 1 175 ? -10.798 2.832 -16.251 1.00 16.26 175 PHE B C 1
ATOM 2742 O O . PHE B 1 175 ? -9.984 2.437 -15.414 1.00 16.43 175 PHE B O 1
ATOM 2750 N N . THR B 1 176 ? -10.950 4.110 -16.568 1.00 15.70 176 THR B N 1
ATOM 2751 C CA . THR B 1 176 ? -10.168 5.166 -15.938 1.00 15.86 176 THR B CA 1
ATOM 2752 C C . THR B 1 176 ? -11.182 6.111 -15.311 1.00 16.08 176 THR B C 1
ATOM 2753 O O . THR B 1 176 ? -11.938 6.780 -16.009 1.00 16.17 176 THR B O 1
ATOM 2757 N N . LEU B 1 177 ? -11.198 6.151 -13.983 1.00 15.64 177 LEU B N 1
ATOM 2758 C CA . LEU B 1 177 ? -12.159 6.962 -13.244 1.00 16.16 177 LEU B CA 1
ATOM 2759 C C . LEU B 1 177 ? -12.233 8.447 -13.594 1.00 17.12 177 LEU B C 1
ATOM 2760 O O . LEU B 1 177 ? -13.315 8.974 -13.847 1.00 16.43 177 LEU B O 1
ATOM 2765 N N . LEU B 1 178 ? -11.089 9.119 -13.598 1.00 18.35 178 LEU B N 1
ATOM 2766 C CA . LEU B 1 178 ? -11.047 10.547 -13.892 1.00 20.34 178 LEU B CA 1
ATOM 2767 C C . LEU B 1 178 ? -10.762 10.845 -15.359 1.00 21.49 178 LEU B C 1
ATOM 2768 O O . LEU B 1 178 ? -11.103 11.964 -15.807 1.00 22.76 178 LEU B O 1
#

B-factor: mean 19.05, std 6.44, range [9.0, 40.34]

Foldseek 3Di:
DLLVVLLVVQQVQWDWDAQPPHHPWIDTDSVSQVVDPVNLVSLLVNVVVVCCVLCVPDDAAEEEEEPDQRVVCRCVSQVVVPHYYWYKYFPPPDDEDWDKFWQDDPPDITIIITHLPPDAAAHEYEYEHAEAEQCRRVQRVQVRCVVNNYHYAEYEYQYYIYPPRHHDDHPYHYHHSD/DQLVVLLVVQQVQWDWDAQPPHHGWTDTHSVSQVVDPVNLVSVLSSVLVVCCVLCVPHDAAEEEEEPDQRVSNRCVSCVVNVHYYWYKYFPPPDDADWDKFWQDDPPGITIIITHLPPDAAAHEYEYEGAEAEQCRRVQRVVVRCVVSNYHHAEYEYQYYIYPPPHHDDHDYHYHHSD

Organism: Saccharomyces cerevisiae (strain ATCC 204508 / S288c) (NCBI:txid559292)

Sequence (356 aa):
MPIASYAQELKLALHQYPNFPSEGILFEDFLPIFRNPGLFQKLIDAFKLHLEEAFPEVKIDYIVGLESRGFLFGPTLALALGVGFVPVRKAGKLPGECFKATYEKEYGSDLFEIQKNAIPAGSNVIIVDDIIATGGSAAAAGELVEQLEANLLEYNFVMELDFLKGRSKLNAPVFTLLMPIASYAQELKLALHQYPNFPSEGILFEDFLPIFRNPGLFQKLIDAFKLHLEEAFPEVKIDYIVGLESRGFLFGPTLALALGVGFVPVRKAGKLPGECFKATYEKEYGSDLFEIQKNAIPAGSNVIIVDDIIATGGSAAAAGELVEQLEANLLEYNFVMELDFLKGRSKLNAPVFTLL

Radius of gyration: 19.49 Å; Cα contacts (8 Å, |Δi|>4): 775; chains: 2; bounding box: 53×43×52 Å